Protein AF-0000000070242959 (afdb_homodimer)

Structure (mmCIF, N/CA/C/O backbone):
data_AF-0000000070242959-model_v1
#
loop_
_entity.id
_entity.type
_entity.pdbx_description
1 polymer 'FMN-binding domain protein'
#
loop_
_atom_site.group_PDB
_atom_site.id
_atom_site.type_symbol
_atom_site.label_atom_id
_atom_site.label_alt_id
_atom_site.label_comp_id
_atom_site.label_asym_id
_atom_site.label_entity_id
_atom_site.label_seq_id
_atom_site.pdbx_PDB_ins_code
_atom_site.Cartn_x
_atom_site.Cartn_y
_atom_site.Cartn_z
_atom_site.occupancy
_atom_site.B_iso_or_equiv
_atom_site.auth_seq_id
_atom_site.auth_comp_id
_atom_site.auth_asym_id
_atom_site.auth_atom_id
_atom_site.pdbx_PDB_model_num
ATOM 1 N N . MET A 1 1 ? 20.828 6.914 2.766 1 89.25 1 MET A N 1
ATOM 2 C CA . MET A 1 1 ? 19.938 6.047 2.004 1 89.25 1 MET A CA 1
ATOM 3 C C . MET A 1 1 ? 20.734 5.117 1.089 1 89.25 1 MET A C 1
ATOM 5 O O . MET A 1 1 ? 21.562 5.574 0.304 1 89.25 1 MET A O 1
ATOM 9 N N . ASP A 1 2 ? 20.625 3.871 1.254 1 96.19 2 ASP A N 1
ATOM 10 C CA . ASP A 1 2 ? 21.266 2.848 0.426 1 96.19 2 ASP A CA 1
ATOM 11 C C . ASP A 1 2 ? 20.297 2.314 -0.626 1 96.19 2 ASP A C 1
ATOM 13 O O . ASP A 1 2 ? 19.344 1.598 -0.298 1 96.19 2 ASP A O 1
ATOM 17 N N . VAL A 1 3 ? 20.547 2.699 -1.885 1 96.75 3 VAL A N 1
ATOM 18 C CA . VAL A 1 3 ? 19.734 2.195 -2.982 1 96.75 3 VAL A CA 1
ATOM 19 C C . VAL A 1 3 ? 20.203 0.793 -3.373 1 96.75 3 VAL A C 1
ATOM 21 O O . VAL A 1 3 ? 21.25 0.63 -3.988 1 96.75 3 VAL A O 1
ATOM 24 N N . VAL A 1 4 ? 19.438 -0.189 -3.119 1 96.5 4 VAL A N 1
ATOM 25 C CA . VAL A 1 4 ? 19.781 -1.591 -3.344 1 96.5 4 VAL A CA 1
ATOM 26 C C . VAL A 1 4 ? 19.625 -1.927 -4.828 1 96.5 4 VAL A C 1
ATOM 28 O O . VAL A 1 4 ? 20.438 -2.678 -5.379 1 96.5 4 VAL A O 1
ATOM 31 N N . GLU A 1 5 ? 18.625 -1.435 -5.355 1 96.69 5 GLU A N 1
ATOM 32 C CA . GLU A 1 5 ? 18.328 -1.653 -6.77 1 96.69 5 GLU A CA 1
ATOM 33 C C . GLU A 1 5 ? 17.406 -0.571 -7.316 1 96.69 5 GLU A C 1
ATOM 35 O O . GLU A 1 5 ? 16.547 -0.059 -6.594 1 96.69 5 GLU A O 1
ATOM 40 N N . ASN A 1 6 ? 17.609 -0.175 -8.492 1 98.06 6 ASN A N 1
ATOM 41 C CA . ASN A 1 6 ? 16.688 0.679 -9.242 1 98.06 6 ASN A CA 1
ATOM 42 C C . ASN A 1 6 ? 16.578 0.242 -10.703 1 98.06 6 ASN A C 1
ATOM 44 O O . ASN A 1 6 ? 17.5 0.466 -11.492 1 98.06 6 ASN A O 1
ATOM 48 N N . THR A 1 7 ? 15.469 -0.353 -11.07 1 98.44 7 THR A N 1
ATOM 49 C CA . THR A 1 7 ? 15.289 -0.779 -12.453 1 98.44 7 THR A CA 1
ATOM 50 C C . THR A 1 7 ? 14.25 0.098 -13.156 1 98.44 7 THR A C 1
ATOM 52 O O . THR A 1 7 ? 13.766 -0.252 -14.227 1 98.44 7 THR A O 1
ATOM 55 N N . LEU A 1 8 ? 13.984 1.232 -12.43 1 97.88 8 LEU A N 1
ATOM 56 C CA . LEU A 1 8 ? 13.062 2.18 -13.055 1 97.88 8 LEU A CA 1
ATOM 57 C C . LEU A 1 8 ? 13.75 2.936 -14.188 1 97.88 8 LEU A C 1
ATOM 59 O O . LEU A 1 8 ? 14.977 3.105 -14.172 1 97.88 8 LEU A O 1
ATOM 63 N N . GLY A 1 9 ? 13.062 3.326 -15.234 1 95.75 9 GLY A N 1
ATOM 64 C CA . GLY A 1 9 ? 13.594 4.191 -16.281 1 95.75 9 GLY A CA 1
ATOM 65 C C . GLY A 1 9 ? 13.727 5.637 -15.844 1 95.75 9 GLY A C 1
ATOM 66 O O . GLY A 1 9 ? 14.008 6.516 -16.656 1 95.75 9 GLY A O 1
ATOM 67 N N . ALA A 1 10 ? 13.5 5.961 -14.555 1 96.12 10 ALA A N 1
ATOM 68 C CA . ALA A 1 10 ? 13.57 7.301 -13.977 1 96.12 10 ALA A CA 1
ATOM 69 C C . ALA A 1 10 ? 14.289 7.273 -12.625 1 96.12 10 ALA A C 1
ATOM 71 O O . ALA A 1 10 ? 14.555 6.199 -12.086 1 96.12 10 ALA A O 1
ATOM 72 N N . SER A 1 11 ? 14.68 8.414 -12.18 1 97.62 11 SER A N 1
ATOM 73 C CA . SER A 1 11 ? 15.242 8.477 -10.836 1 97.62 11 SER A CA 1
ATOM 74 C C . SER A 1 11 ? 14.195 8.141 -9.773 1 97.62 11 SER A C 1
ATOM 76 O O . SER A 1 11 ? 13 8.336 -10 1 97.62 11 SER A O 1
ATOM 78 N N . ILE A 1 12 ? 14.648 7.652 -8.664 1 98.25 12 ILE A N 1
ATOM 79 C CA . ILE A 1 12 ? 13.781 7.352 -7.535 1 98.25 12 ILE A CA 1
ATOM 80 C C . ILE A 1 12 ? 13.117 8.633 -7.039 1 98.25 12 ILE A C 1
ATOM 82 O O . ILE A 1 12 ? 11.93 8.641 -6.715 1 98.25 12 ILE A O 1
ATOM 86 N N . ASP A 1 13 ? 13.844 9.734 -7.047 1 97.88 13 ASP A N 1
ATOM 87 C CA . ASP A 1 13 ? 13.305 11.031 -6.645 1 97.88 13 ASP A CA 1
ATOM 88 C C . ASP A 1 13 ? 12.125 11.438 -7.535 1 97.88 13 ASP A C 1
ATOM 90 O O . ASP A 1 13 ? 11.094 11.883 -7.039 1 97.88 13 ASP A O 1
ATOM 94 N N . ALA A 1 14 ? 12.328 11.266 -8.836 1 98 14 ALA A N 1
ATOM 95 C CA . ALA A 1 14 ? 11.273 11.625 -9.773 1 98 14 ALA A CA 1
ATOM 96 C C . ALA A 1 14 ? 10.023 10.781 -9.539 1 98 14 ALA A C 1
ATOM 98 O O . ALA A 1 14 ? 8.898 11.297 -9.617 1 98 14 ALA A O 1
ATOM 99 N N . PHE A 1 15 ? 10.195 9.531 -9.312 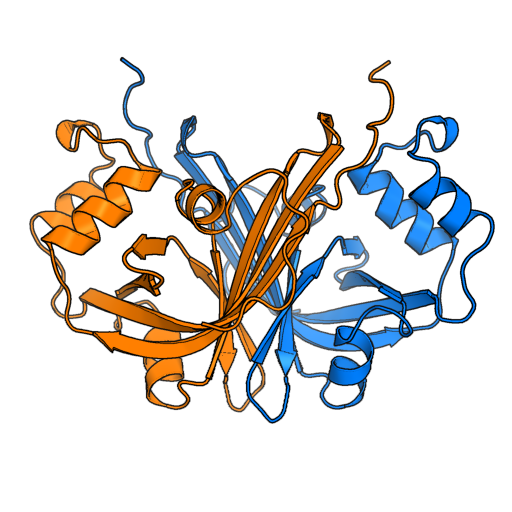1 98.62 15 PHE A N 1
ATOM 100 C CA . PHE A 1 15 ? 9.07 8.633 -9.055 1 98.62 15 PHE A CA 1
ATOM 101 C C . PHE A 1 15 ? 8.344 9.031 -7.773 1 98.62 15 PHE A C 1
ATOM 103 O O . PHE A 1 15 ? 7.125 9.203 -7.777 1 98.62 15 PHE A O 1
ATOM 110 N N . LEU A 1 16 ? 9.094 9.273 -6.664 1 98.62 16 LEU A N 1
ATOM 111 C CA . LEU A 1 16 ? 8.508 9.5 -5.348 1 98.62 16 LEU A CA 1
ATOM 112 C C . LEU A 1 16 ? 7.93 10.914 -5.254 1 98.62 16 LEU A C 1
ATOM 114 O O . LEU A 1 16 ? 7.168 11.219 -4.332 1 98.62 16 LEU A O 1
ATOM 118 N N . SER A 1 17 ? 8.234 11.711 -6.215 1 97.62 17 SER A N 1
ATOM 119 C CA . SER A 1 17 ? 7.711 13.078 -6.219 1 97.62 17 SER A CA 1
ATOM 120 C C . SER A 1 17 ? 6.328 13.141 -6.859 1 97.62 17 SER A C 1
ATOM 122 O O . SER A 1 17 ? 5.676 14.188 -6.844 1 97.62 17 SER A O 1
ATOM 124 N N . ARG A 1 18 ? 5.852 12.055 -7.445 1 97 18 ARG A N 1
ATOM 125 C CA . ARG A 1 18 ? 4.512 11.984 -8.008 1 97 18 ARG A CA 1
ATOM 126 C C . ARG A 1 18 ? 3.463 11.82 -6.914 1 97 18 ARG A C 1
ATOM 128 O O . ARG A 1 18 ? 3.762 11.305 -5.836 1 97 18 ARG A O 1
ATOM 135 N N . PRO A 1 19 ? 2.215 12.25 -7.199 1 96.5 19 PRO A N 1
ATOM 136 C CA . PRO A 1 19 ? 1.163 12.172 -6.184 1 96.5 19 PRO A CA 1
ATOM 137 C C . PRO A 1 19 ? 0.541 10.781 -6.086 1 96.5 19 PRO A C 1
ATOM 139 O O . PRO A 1 19 ? -0.659 10.617 -6.324 1 96.5 19 PRO A O 1
ATOM 142 N N . LEU A 1 20 ? 1.319 9.836 -5.75 1 97.75 20 LEU A N 1
ATOM 143 C CA . LEU A 1 20 ? 0.899 8.453 -5.531 1 97.75 20 LEU A CA 1
ATOM 144 C C . LEU A 1 20 ? 0.647 8.188 -4.051 1 97.75 20 LEU A C 1
ATOM 146 O O . LEU A 1 20 ? 1.129 8.93 -3.191 1 97.75 20 LEU A O 1
ATOM 150 N N . PHE A 1 21 ? -0.147 7.207 -3.746 1 98.38 21 PHE A N 1
ATOM 151 C CA . PHE A 1 21 ? -0.413 6.828 -2.365 1 98.38 21 PHE A CA 1
ATOM 152 C C . PHE A 1 21 ? 0.75 6.027 -1.788 1 98.38 21 PHE A C 1
ATOM 154 O O . PHE A 1 21 ? 1.342 5.195 -2.48 1 98.38 21 PHE A O 1
ATOM 161 N N . GLY A 1 22 ? 1.052 6.266 -0.586 1 98.81 22 GLY A N 1
ATOM 162 C CA . GLY A 1 22 ? 1.972 5.418 0.16 1 98.81 22 GLY A CA 1
ATOM 163 C C . GLY A 1 22 ? 1.268 4.434 1.071 1 98.81 22 GLY A C 1
ATOM 164 O O . GLY A 1 22 ? 0.142 4.676 1.511 1 98.81 22 GLY A O 1
ATOM 165 N N . HIS A 1 23 ? 1.91 3.375 1.372 1 98.94 23 HIS A N 1
ATOM 166 C CA . HIS A 1 23 ? 1.476 2.377 2.342 1 98.94 23 HIS A CA 1
ATOM 167 C C . HIS A 1 23 ? 2.535 2.154 3.416 1 98.94 23 HIS A C 1
ATOM 169 O O . HIS A 1 23 ? 3.592 1.581 3.143 1 98.94 23 HIS A O 1
ATOM 175 N N . LEU A 1 24 ? 2.219 2.609 4.629 1 99 24 LEU A N 1
ATOM 176 C CA . LEU A 1 24 ? 3.166 2.609 5.738 1 99 24 LEU A CA 1
ATOM 177 C C . LEU A 1 24 ? 2.961 1.389 6.629 1 99 24 LEU A C 1
ATOM 179 O O . LEU A 1 24 ? 1.89 1.215 7.215 1 99 24 LEU A O 1
ATOM 183 N N . ALA A 1 25 ? 3.93 0.567 6.676 1 98.94 25 ALA A N 1
ATOM 184 C CA . ALA A 1 25 ? 3.93 -0.571 7.59 1 98.94 25 ALA A CA 1
ATOM 185 C C . ALA A 1 25 ? 4.656 -0.232 8.891 1 98.94 25 ALA A C 1
ATOM 187 O O . ALA A 1 25 ? 5.789 0.254 8.867 1 98.94 25 ALA A O 1
ATOM 188 N N . THR A 1 26 ? 4.012 -0.49 9.992 1 98.94 26 THR A N 1
ATOM 189 C CA . THR A 1 26 ? 4.566 -0.216 11.312 1 98.94 26 THR A CA 1
ATOM 190 C C . THR A 1 26 ? 4.398 -1.421 12.234 1 98.94 26 THR A C 1
ATOM 192 O O . THR A 1 26 ? 3.654 -2.352 11.914 1 98.94 26 THR A O 1
ATOM 195 N N . HIS A 1 27 ? 5.129 -1.32 13.281 1 98.12 27 HIS A N 1
ATOM 196 C CA . HIS A 1 27 ? 5.121 -2.414 14.242 1 98.12 27 HIS A CA 1
ATOM 197 C C . HIS A 1 27 ? 3.992 -2.246 15.258 1 98.12 27 HIS A C 1
ATOM 199 O O . HIS A 1 27 ? 3.703 -1.128 15.695 1 98.12 27 HIS A O 1
ATOM 205 N N . HIS A 1 28 ? 3.385 -3.25 15.602 1 97.5 28 HIS A N 1
ATOM 206 C CA . HIS A 1 28 ? 2.494 -3.412 16.734 1 97.5 28 HIS A CA 1
ATOM 207 C C . HIS A 1 28 ? 2.711 -4.758 17.422 1 97.5 28 HIS A C 1
ATOM 209 O O . HIS A 1 28 ? 3.029 -5.75 16.766 1 97.5 28 HIS A O 1
ATOM 215 N N . PRO A 1 29 ? 2.533 -4.805 18.719 1 95.56 29 PRO A N 1
ATOM 216 C CA . PRO A 1 29 ? 2.756 -6.066 19.438 1 95.56 29 PRO A CA 1
ATOM 217 C C . PRO A 1 29 ? 1.903 -7.211 18.891 1 95.56 29 PRO A C 1
ATOM 219 O O . PRO A 1 29 ? 2.33 -8.367 18.906 1 95.56 29 PRO A O 1
ATOM 222 N N . ASP A 1 30 ? 0.746 -6.926 18.469 1 95.38 30 ASP A N 1
ATOM 223 C CA . ASP A 1 30 ? -0.158 -7.961 17.984 1 95.38 30 ASP A CA 1
ATOM 224 C C . ASP A 1 30 ? 0.094 -8.258 16.5 1 95.38 30 ASP A C 1
ATOM 226 O O . ASP A 1 30 ? -0.669 -8.984 15.867 1 95.38 30 ASP A O 1
ATOM 230 N N . GLY A 1 31 ? 1.141 -7.66 15.906 1 96.81 31 GLY A N 1
ATOM 231 C CA . GLY A 1 31 ? 1.486 -7.859 14.508 1 96.81 31 GLY A CA 1
ATOM 232 C C . GLY A 1 31 ? 1.617 -6.559 13.734 1 96.81 31 GLY A C 1
ATOM 233 O O . GLY A 1 31 ? 1.184 -5.504 14.211 1 96.81 31 GLY A O 1
ATOM 234 N N . PRO A 1 32 ? 2.18 -6.652 12.516 1 98.31 32 PRO A N 1
ATOM 235 C CA . PRO A 1 32 ? 2.363 -5.426 11.734 1 98.31 32 PRO A CA 1
ATOM 236 C C . PRO A 1 32 ? 1.039 -4.758 11.367 1 98.31 32 PRO A C 1
ATOM 238 O O . PRO A 1 32 ? 0.015 -5.434 11.242 1 98.31 32 PRO A O 1
ATOM 241 N N . ARG A 1 33 ? 1.086 -3.477 11.281 1 98.81 33 ARG A N 1
ATOM 242 C CA . ARG A 1 33 ? -0.036 -2.672 10.805 1 98.81 33 ARG A CA 1
ATOM 243 C C . ARG A 1 33 ? 0.299 -1.993 9.484 1 98.81 33 ARG A C 1
ATOM 245 O O . ARG A 1 33 ? 1.466 -1.717 9.203 1 98.81 33 ARG A O 1
ATOM 252 N N . GLU A 1 34 ? -0.66 -1.839 8.719 1 98.88 34 GLU A N 1
ATOM 253 C CA . GLU A 1 34 ? -0.565 -1.145 7.441 1 98.88 34 GLU A CA 1
ATOM 254 C C . GLU A 1 34 ? -1.478 0.079 7.406 1 98.88 34 GLU A C 1
ATOM 256 O O . GLU A 1 34 ? -2.629 0.013 7.844 1 98.88 34 GLU A O 1
ATOM 261 N N . SER A 1 35 ? -1.003 1.229 7.012 1 98.81 35 SER A N 1
ATOM 262 C CA . SER A 1 35 ? -1.757 2.473 6.895 1 98.81 35 SER A CA 1
ATOM 263 C C . SER A 1 35 ? -1.562 3.111 5.523 1 98.81 35 SER A C 1
ATOM 265 O O . SER A 1 35 ? -0.438 3.451 5.145 1 98.81 35 SER A O 1
ATOM 267 N N . PRO A 1 36 ? -2.641 3.254 4.734 1 98.75 36 PRO A N 1
ATOM 268 C CA . PRO A 1 36 ? -2.514 4.066 3.523 1 98.75 36 PRO A CA 1
ATOM 269 C C . PRO A 1 36 ? -2.34 5.555 3.824 1 98.75 36 PRO A C 1
ATOM 271 O O . PRO A 1 36 ? -3.061 6.105 4.66 1 98.75 36 PRO A O 1
ATOM 274 N N . VAL A 1 37 ? -1.385 6.246 3.107 1 98.81 37 VAL A N 1
ATOM 275 C CA . VAL A 1 37 ? -1.036 7.598 3.523 1 98.81 37 VAL A CA 1
ATOM 276 C C . VAL A 1 37 ? -0.711 8.453 2.297 1 98.81 37 VAL A C 1
ATOM 278 O O . VAL A 1 37 ? -0.177 7.945 1.308 1 98.81 37 VAL A O 1
ATOM 281 N N . TRP A 1 38 ? -1.012 9.766 2.393 1 98.69 38 TRP A N 1
ATOM 282 C CA . TRP A 1 38 ? -0.359 10.75 1.539 1 98.69 38 TRP A CA 1
ATOM 283 C C . TRP A 1 38 ? 1.007 11.133 2.098 1 98.69 38 TRP A C 1
ATOM 285 O O . TRP A 1 38 ? 1.201 11.164 3.314 1 98.69 38 TRP A O 1
ATOM 295 N N . TYR A 1 39 ? 1.957 11.352 1.228 1 98.88 39 TYR A N 1
ATOM 296 C CA . TYR A 1 39 ? 3.307 11.688 1.668 1 98.88 39 TYR A CA 1
ATOM 297 C C . TYR A 1 39 ? 3.922 12.75 0.768 1 98.88 39 TYR A C 1
ATOM 299 O O . TYR A 1 39 ? 3.484 12.938 -0.37 1 98.88 39 TYR A O 1
ATOM 307 N N . LEU A 1 40 ? 4.859 13.469 1.288 1 98.81 40 LEU A N 1
ATOM 308 C CA . LEU A 1 40 ? 5.734 14.391 0.579 1 98.81 40 LEU A CA 1
ATOM 309 C C . LEU A 1 40 ? 7.168 13.867 0.549 1 98.81 40 LEU A C 1
ATOM 311 O O . LEU A 1 40 ? 7.688 13.414 1.57 1 98.81 40 LEU A O 1
ATOM 315 N N . TRP A 1 41 ? 7.734 13.805 -0.596 1 98.69 41 TRP A N 1
ATOM 316 C CA . TRP A 1 41 ? 9.141 13.445 -0.741 1 98.69 41 TRP A CA 1
ATOM 317 C C . TRP A 1 41 ? 10 14.695 -0.916 1 98.69 41 TRP A C 1
ATOM 319 O O . TRP A 1 41 ? 9.867 15.414 -1.907 1 98.69 41 TRP A O 1
ATOM 329 N N . GLU A 1 42 ? 10.789 14.938 0.095 1 97.38 42 GLU A N 1
ATOM 330 C CA . GLU A 1 42 ? 11.695 16.078 0.085 1 97.38 42 GLU A CA 1
ATOM 331 C C . GLU A 1 42 ? 13.008 15.75 0.786 1 97.38 42 GLU A C 1
ATOM 333 O O . GLU A 1 42 ? 13.008 15.109 1.836 1 97.38 42 GLU A O 1
ATOM 338 N N . ASP A 1 43 ? 14.156 16.172 0.183 1 95.06 43 ASP A N 1
ATOM 339 C CA . ASP A 1 43 ? 15.484 15.992 0.777 1 95.06 43 ASP A CA 1
ATOM 340 C C . ASP A 1 43 ? 15.734 14.539 1.147 1 95.06 43 ASP A C 1
ATOM 342 O O . ASP A 1 43 ? 16.141 14.234 2.271 1 95.06 43 ASP A O 1
ATOM 346 N N . ASP A 1 44 ? 15.352 13.648 0.345 1 96.81 44 ASP A N 1
ATOM 347 C CA . ASP A 1 44 ? 15.594 12.211 0.465 1 96.81 44 ASP A CA 1
ATOM 348 C C . ASP A 1 44 ? 14.859 11.633 1.675 1 96.81 44 ASP A C 1
ATOM 350 O O . ASP A 1 44 ? 15.383 10.742 2.354 1 96.81 44 ASP A O 1
ATOM 354 N N . THR A 1 45 ? 13.734 12.266 1.917 1 98.38 45 THR A N 1
ATOM 355 C CA . THR A 1 45 ? 12.945 11.867 3.078 1 98.38 45 THR A CA 1
ATOM 356 C C . THR A 1 45 ? 11.453 11.906 2.758 1 98.38 45 THR A C 1
ATOM 358 O O . THR A 1 45 ? 11 12.789 2.023 1 98.38 45 THR A O 1
ATOM 361 N N . ALA A 1 46 ? 10.734 10.945 3.314 1 98.88 46 ALA A N 1
ATOM 362 C CA . ALA A 1 46 ? 9.281 10.977 3.18 1 98.88 46 ALA A CA 1
ATOM 363 C C . ALA A 1 46 ? 8.625 11.602 4.41 1 98.88 46 ALA A C 1
ATOM 365 O O . ALA A 1 46 ? 8.992 11.281 5.543 1 98.88 46 ALA A O 1
ATOM 366 N N . TRP A 1 47 ? 7.691 12.477 4.176 1 98.94 47 TRP A N 1
ATOM 367 C CA . TRP A 1 47 ? 6.898 13.117 5.219 1 98.94 47 TRP A CA 1
ATOM 368 C C . TRP A 1 47 ? 5.426 12.75 5.09 1 98.94 47 TRP A C 1
ATOM 370 O O . TRP A 1 47 ? 4.82 12.945 4.035 1 98.94 47 TRP A O 1
ATOM 380 N N . VAL A 1 48 ? 4.875 12.219 6.148 1 98.88 48 VAL A N 1
ATOM 381 C CA . VAL A 1 48 ? 3.492 11.758 6.156 1 98.88 48 VAL A CA 1
ATOM 382 C C . VAL A 1 48 ? 2.652 12.656 7.059 1 98.88 48 VAL A C 1
ATOM 384 O O . VAL A 1 48 ? 3.061 12.984 8.172 1 98.88 48 VAL A O 1
ATOM 387 N N . LEU A 1 49 ? 1.546 13.062 6.535 1 97.75 49 LEU A N 1
ATOM 388 C CA . LEU A 1 49 ? 0.615 13.836 7.352 1 97.75 49 LEU A CA 1
ATOM 389 C C . LEU A 1 49 ? -0.086 12.938 8.367 1 97.75 49 LEU A C 1
ATOM 391 O O . LEU A 1 49 ? -0.52 11.836 8.039 1 97.75 49 LEU A O 1
ATOM 395 N N . GLY A 1 50 ? -0.17 13.43 9.656 1 97.44 50 GLY A N 1
ATOM 396 C CA . GLY A 1 50 ? -0.824 12.648 10.703 1 97.44 50 GLY A CA 1
ATOM 397 C C . GLY A 1 50 ? -1.543 13.516 11.719 1 97.44 50 GLY A C 1
ATOM 398 O O . GLY A 1 50 ? -1.348 14.727 11.766 1 97.44 50 GLY A O 1
ATOM 399 N N . ASP A 1 51 ? -2.412 12.945 12.406 1 97.56 51 ASP A N 1
ATOM 400 C CA . ASP A 1 51 ? -3.133 13.477 13.555 1 97.56 51 ASP A CA 1
ATOM 401 C C . ASP A 1 51 ? -3.219 12.445 14.68 1 97.56 51 ASP A C 1
ATOM 403 O O . ASP A 1 51 ? -3.865 11.406 14.523 1 97.56 51 ASP A O 1
ATOM 407 N N . SER A 1 52 ? -2.631 12.734 15.844 1 97.88 52 SER A N 1
ATOM 408 C CA . SER A 1 52 ? -2.492 11.727 16.891 1 97.88 52 SER A CA 1
ATOM 409 C C . SER A 1 52 ? -3.842 11.398 17.516 1 97.88 52 SER A C 1
ATOM 411 O O . SER A 1 52 ? -3.973 10.398 18.234 1 97.88 52 SER A O 1
ATOM 413 N N . ALA A 1 53 ? -4.848 12.234 17.359 1 97.31 53 ALA A N 1
ATOM 414 C CA . ALA A 1 53 ? -6.18 11.953 17.891 1 97.31 53 ALA A CA 1
ATOM 415 C C . ALA A 1 53 ? -6.914 10.938 17.031 1 97.31 53 ALA A C 1
ATOM 417 O O . ALA A 1 53 ? -7.789 10.219 17.516 1 97.31 53 ALA A O 1
ATOM 418 N N . THR A 1 54 ? -6.613 10.852 15.75 1 96.19 54 THR A N 1
ATOM 419 C CA . THR A 1 54 ? -7.406 10.023 14.844 1 96.19 54 THR A CA 1
ATOM 420 C C . THR A 1 54 ? -6.555 8.914 14.234 1 96.19 54 THR A C 1
ATOM 422 O O . THR A 1 54 ? -7.074 7.859 13.867 1 96.19 54 THR A O 1
ATOM 425 N N . ASP A 1 55 ? -5.262 9.156 14.125 1 97.69 55 ASP A N 1
ATOM 426 C CA . ASP A 1 55 ? -4.367 8.172 13.539 1 97.69 55 ASP A CA 1
ATOM 427 C C . ASP A 1 55 ? -3.65 7.363 14.617 1 97.69 55 ASP A C 1
ATOM 429 O O . ASP A 1 55 ? -3.264 7.91 15.656 1 97.69 55 ASP A O 1
ATOM 433 N N . THR A 1 56 ? -3.375 6.129 14.328 1 98.12 56 THR A N 1
ATOM 434 C CA . THR A 1 56 ? -2.707 5.281 15.312 1 98.12 56 THR A CA 1
ATOM 435 C C . THR A 1 56 ? -1.24 5.078 14.945 1 98.12 56 THR A C 1
ATOM 437 O O . THR A 1 56 ? -0.433 4.676 15.781 1 98.12 56 THR A O 1
ATOM 440 N N . PHE A 1 57 ? -0.849 5.406 13.703 1 98.69 57 PHE A N 1
ATOM 441 C CA . PHE A 1 57 ? 0.51 5.102 13.273 1 98.69 57 PHE A CA 1
ATOM 442 C C . PHE A 1 57 ? 1.516 6.016 13.961 1 98.69 57 PHE A C 1
ATOM 444 O O . PHE A 1 57 ? 2.66 5.621 14.195 1 98.69 57 PHE A O 1
ATOM 451 N N . PRO A 1 58 ? 1.164 7.289 14.367 1 98.75 58 PRO A N 1
ATOM 452 C CA . PRO A 1 58 ? 2.168 8.078 15.086 1 98.75 58 PRO A CA 1
ATOM 453 C C . PRO A 1 58 ? 2.598 7.434 16.406 1 98.75 58 PRO A C 1
ATOM 455 O O . PRO A 1 58 ? 3.795 7.367 16.703 1 98.75 58 PRO A O 1
ATOM 458 N N . ALA A 1 59 ? 1.685 6.941 17.156 1 98.69 59 ALA A N 1
ATOM 459 C CA . ALA A 1 59 ? 2.012 6.297 18.422 1 98.69 59 ALA A CA 1
ATOM 460 C C . ALA A 1 59 ? 2.863 5.051 18.203 1 98.69 59 ALA A C 1
ATOM 462 O O . ALA A 1 59 ? 3.797 4.785 18.953 1 98.69 59 ALA A O 1
ATOM 463 N N . ARG A 1 60 ? 2.576 4.273 17.188 1 98.75 60 ARG A N 1
ATOM 464 C CA . ARG A 1 60 ? 3.359 3.082 16.875 1 98.75 60 ARG A CA 1
ATOM 465 C C . ARG A 1 60 ? 4.793 3.447 16.516 1 98.75 60 ARG A C 1
ATOM 467 O O . ARG A 1 60 ? 5.738 2.785 16.938 1 98.75 60 ARG A O 1
ATOM 474 N N . ILE A 1 61 ? 4.922 4.477 15.734 1 98.75 61 ILE A N 1
ATOM 475 C CA . ILE A 1 61 ? 6.238 4.941 15.297 1 98.75 61 ILE A CA 1
ATOM 476 C C . ILE A 1 61 ? 7.043 5.402 16.516 1 98.75 61 ILE A C 1
ATOM 478 O O . ILE A 1 61 ? 8.242 5.137 16.609 1 98.75 61 ILE A O 1
ATOM 482 N N . GLU A 1 62 ? 6.414 6.102 17.406 1 98.38 62 GLU A N 1
ATOM 483 C CA . GLU A 1 62 ? 7.094 6.547 18.625 1 98.38 62 GLU A CA 1
ATOM 484 C C . GLU A 1 62 ? 7.578 5.359 19.453 1 98.38 62 GLU A C 1
ATOM 486 O O . GLU A 1 62 ? 8.664 5.402 20.031 1 98.38 62 GLU A O 1
ATOM 491 N N . GLN A 1 63 ? 6.793 4.367 19.484 1 98.12 63 GLN A N 1
ATOM 492 C CA . GLN A 1 63 ? 7.125 3.186 20.281 1 98.12 63 GLN A CA 1
ATOM 493 C C . GLN A 1 63 ? 8.211 2.359 19.594 1 98.12 63 GLN A C 1
ATOM 495 O O . GLN A 1 63 ? 9.141 1.887 20.25 1 98.12 63 GLN A O 1
ATOM 500 N N . GLU A 1 64 ? 8.07 2.133 18.359 1 98.38 64 GLU A N 1
ATOM 501 C CA . GLU A 1 64 ? 9.031 1.403 17.531 1 98.38 64 GLU A CA 1
ATOM 502 C C . GLU A 1 64 ? 9.25 2.102 16.188 1 98.38 64 GLU A C 1
ATOM 504 O O . GLU A 1 64 ? 8.398 2.035 15.297 1 98.38 64 GLU A O 1
ATOM 509 N N . PRO A 1 65 ? 10.375 2.711 16.016 1 98.75 65 PRO A N 1
ATOM 510 C CA . PRO A 1 65 ? 10.578 3.598 14.859 1 98.75 65 PRO A CA 1
ATOM 511 C C . PRO A 1 65 ? 10.766 2.832 13.555 1 98.75 65 PRO A C 1
ATOM 513 O O . PRO A 1 65 ? 10.602 3.404 12.477 1 98.75 65 PRO A O 1
ATOM 516 N N . ALA A 1 66 ? 11.281 1.57 13.641 1 98.81 66 ALA A N 1
ATOM 517 C CA . ALA A 1 66 ? 11.469 0.809 12.406 1 98.81 66 ALA A CA 1
ATOM 518 C C . ALA A 1 66 ? 10.172 0.696 11.625 1 98.81 66 ALA A C 1
ATOM 520 O O . ALA A 1 66 ? 9.125 0.354 12.188 1 98.81 66 ALA A O 1
ATOM 521 N N . CYS A 1 67 ? 10.188 1.015 10.336 1 98.94 67 CYS A N 1
ATOM 522 C CA . CYS A 1 67 ? 8.992 1.009 9.5 1 98.94 67 CYS A CA 1
ATOM 523 C C . CYS A 1 67 ? 9.352 0.813 8.031 1 98.94 67 CYS A C 1
ATOM 525 O O . CYS A 1 67 ? 10.531 0.741 7.684 1 98.94 67 CYS A O 1
ATOM 527 N N . ALA A 1 68 ? 8.398 0.598 7.215 1 98.94 68 ALA A N 1
ATOM 528 C CA . ALA A 1 68 ? 8.562 0.463 5.77 1 98.94 68 ALA A CA 1
ATOM 529 C C . ALA A 1 68 ? 7.461 1.215 5.023 1 98.94 68 ALA A C 1
ATOM 531 O O . ALA A 1 68 ? 6.332 1.312 5.504 1 98.94 68 ALA A O 1
ATOM 532 N N . LEU A 1 69 ? 7.793 1.784 3.918 1 98.94 69 LEU A N 1
ATOM 533 C CA . LEU A 1 69 ? 6.867 2.516 3.055 1 98.94 69 LEU A CA 1
ATOM 534 C C . LEU A 1 69 ? 6.906 1.967 1.633 1 98.94 69 LEU A C 1
ATOM 536 O O . LEU A 1 69 ? 7.977 1.84 1.038 1 98.94 69 LEU A O 1
ATOM 540 N N . GLY A 1 70 ? 5.781 1.562 1.112 1 98.94 70 GLY A N 1
ATOM 541 C CA . GLY A 1 70 ? 5.66 1.12 -0.268 1 98.94 70 GLY A CA 1
ATOM 542 C C . GLY A 1 70 ? 4.82 2.053 -1.12 1 98.94 70 GLY A C 1
ATOM 543 O O . GLY A 1 70 ? 3.805 2.578 -0.659 1 98.94 70 GLY A O 1
ATOM 544 N N . VAL A 1 71 ? 5.238 2.312 -2.32 1 98.94 71 VAL A N 1
ATOM 545 C CA . VAL A 1 71 ? 4.527 3.133 -3.295 1 98.94 71 VAL A CA 1
ATOM 546 C C . VAL A 1 71 ? 4.484 2.418 -4.641 1 98.94 71 VAL A C 1
ATOM 548 O O . VAL A 1 71 ? 5.508 1.92 -5.121 1 98.94 71 VAL A O 1
ATOM 551 N N . VAL A 1 72 ? 3.291 2.357 -5.262 1 98.88 72 VAL A N 1
ATOM 552 C CA . VAL A 1 72 ? 3.127 1.66 -6.531 1 98.88 72 VAL A CA 1
ATOM 553 C C . VAL A 1 72 ? 2.434 2.578 -7.539 1 98.88 72 VAL A C 1
ATOM 555 O O . VAL A 1 72 ? 1.521 3.324 -7.18 1 98.88 72 VAL A O 1
ATOM 558 N N . ASP A 1 73 ? 2.889 2.604 -8.719 1 98.38 73 ASP A N 1
ATOM 559 C CA . ASP A 1 73 ? 2.141 3.074 -9.875 1 98.38 73 ASP A CA 1
ATOM 560 C C . ASP A 1 73 ? 1.67 1.903 -10.742 1 98.38 73 ASP A C 1
ATOM 562 O O . ASP A 1 73 ? 2.486 1.145 -11.266 1 98.38 73 ASP A O 1
ATOM 566 N N . PHE A 1 74 ? 0.404 1.746 -10.805 1 97.94 74 PHE A N 1
ATOM 567 C CA . PHE A 1 74 ? -0.161 0.58 -11.477 1 97.94 74 PHE A CA 1
ATOM 568 C C . PHE A 1 74 ? -1.314 0.983 -12.391 1 97.94 74 PHE A C 1
ATOM 570 O O . PHE A 1 74 ? -2.184 1.762 -11.992 1 97.94 74 PHE A O 1
ATOM 577 N N . ASP A 1 75 ? -1.342 0.517 -13.586 1 95.44 75 ASP A N 1
ATOM 578 C CA . ASP A 1 75 ? -2.414 0.624 -14.57 1 95.44 75 ASP A CA 1
ATOM 579 C C . ASP A 1 75 ? -2.531 -0.657 -15.398 1 95.44 75 ASP A C 1
ATOM 581 O O . ASP A 1 75 ? -1.711 -0.911 -16.281 1 95.44 75 ASP A O 1
ATOM 585 N N . ALA A 1 76 ? -3.484 -1.426 -15.141 1 93.12 76 ALA A N 1
ATOM 586 C CA . ALA A 1 76 ? -3.641 -2.734 -15.766 1 93.12 76 ALA A CA 1
ATOM 587 C C . ALA A 1 76 ? -3.818 -2.598 -17.281 1 93.12 76 ALA A C 1
ATOM 589 O O . ALA A 1 76 ? -3.305 -3.414 -18.047 1 93.12 76 ALA A O 1
ATOM 590 N N . GLU A 1 77 ? -4.555 -1.579 -17.719 1 91.56 77 GLU A N 1
ATOM 591 C CA . GLU A 1 77 ? -4.84 -1.4 -19.141 1 91.56 77 GLU A CA 1
ATOM 592 C C . GLU A 1 77 ? -3.564 -1.118 -19.922 1 91.56 77 GLU A C 1
ATOM 594 O O . GLU A 1 77 ? -3.455 -1.497 -21.094 1 91.56 77 GLU A O 1
ATOM 599 N N . ARG A 1 78 ? -2.607 -0.537 -19.297 1 95.25 78 ARG A N 1
ATOM 600 C CA . ARG A 1 78 ? -1.364 -0.168 -19.969 1 95.25 78 ARG A CA 1
ATOM 601 C C . ARG A 1 78 ? -0.263 -1.18 -19.672 1 95.25 78 ARG A C 1
ATOM 603 O O . ARG A 1 78 ? 0.82 -1.116 -20.25 1 95.25 78 ARG A O 1
ATOM 610 N N . GLY A 1 79 ? -0.533 -2.057 -18.719 1 96.44 79 GLY A N 1
ATOM 611 C CA . GLY A 1 79 ? 0.481 -2.998 -18.281 1 96.44 79 GLY A CA 1
ATOM 612 C C . GLY A 1 79 ? 1.562 -2.35 -17.438 1 96.44 79 GLY A C 1
ATOM 613 O O . GLY A 1 79 ? 2.707 -2.805 -17.422 1 96.44 79 GLY A O 1
ATOM 614 N N . LEU A 1 80 ? 1.257 -1.208 -16.875 1 97.56 80 LEU A N 1
ATOM 615 C CA . LEU A 1 80 ? 2.221 -0.466 -16.062 1 97.56 80 LEU A CA 1
ATOM 616 C C . LEU A 1 80 ? 2.258 -0.998 -14.641 1 97.56 80 LEU A C 1
ATOM 618 O O . LEU A 1 80 ? 1.216 -1.129 -13.992 1 97.56 80 LEU A O 1
ATOM 622 N N . VAL A 1 81 ? 3.396 -1.369 -14.156 1 98.44 81 VAL A N 1
ATOM 623 C CA . VAL A 1 81 ? 3.658 -1.736 -12.766 1 98.44 81 VAL A CA 1
ATOM 624 C C . VAL A 1 81 ? 5.043 -1.24 -12.352 1 98.44 81 VAL A C 1
ATOM 626 O O . VAL A 1 81 ? 6.055 -1.871 -12.672 1 98.44 81 VAL A O 1
ATOM 629 N N . GLN A 1 82 ? 5.066 -0.177 -11.648 1 98.81 82 GLN A N 1
ATOM 630 C CA . GLN A 1 82 ? 6.293 0.348 -11.055 1 98.81 82 GLN A CA 1
ATOM 631 C C . GLN A 1 82 ? 6.129 0.562 -9.555 1 98.81 82 GLN A C 1
ATOM 633 O O . GLN A 1 82 ? 5.066 0.993 -9.094 1 98.81 82 GLN A O 1
ATOM 638 N N . HIS A 1 83 ? 7.148 0.203 -8.797 1 98.81 83 HIS A N 1
ATOM 639 C CA . HIS A 1 83 ? 7 0.391 -7.359 1 98.81 83 HIS A CA 1
ATOM 640 C C . HIS A 1 83 ? 8.336 0.728 -6.707 1 98.81 83 HIS A C 1
ATOM 642 O O . HIS A 1 83 ? 9.391 0.354 -7.219 1 98.81 83 HIS A O 1
ATOM 648 N N . VAL A 1 84 ? 8.328 1.438 -5.672 1 98.88 84 VAL A N 1
ATOM 649 C CA . VAL A 1 84 ? 9.445 1.751 -4.789 1 98.88 84 VAL A CA 1
ATOM 650 C C . VAL A 1 84 ? 9.117 1.314 -3.361 1 98.88 84 VAL A C 1
ATOM 652 O O . VAL A 1 84 ? 8.031 1.604 -2.852 1 98.88 84 VAL A O 1
ATOM 655 N N . GLY A 1 85 ? 9.992 0.562 -2.775 1 98.88 85 GLY A N 1
ATOM 656 C CA . GLY A 1 85 ? 9.93 0.181 -1.373 1 98.88 85 GLY A CA 1
ATOM 657 C C . GLY A 1 85 ? 11.047 0.787 -0.541 1 98.88 85 GLY A C 1
ATOM 658 O O . GLY A 1 85 ? 12.211 0.752 -0.937 1 98.88 85 GLY A O 1
ATOM 659 N N . ILE A 1 86 ? 10.68 1.3 0.577 1 98.88 86 ILE A N 1
ATOM 660 C CA . ILE A 1 86 ? 11.617 1.917 1.508 1 98.88 86 ILE A CA 1
ATOM 661 C C . ILE A 1 86 ? 11.57 1.186 2.848 1 98.88 86 ILE A C 1
ATOM 663 O O . ILE A 1 86 ? 10.492 0.894 3.367 1 98.88 86 ILE A O 1
ATOM 667 N N . ARG A 1 87 ? 12.688 0.848 3.357 1 98.75 87 ARG A N 1
ATOM 668 C CA . ARG A 1 87 ? 12.859 0.513 4.77 1 98.75 87 ARG A CA 1
ATOM 669 C C . ARG A 1 87 ? 13.633 1.604 5.5 1 98.75 87 ARG A C 1
ATOM 671 O O . ARG A 1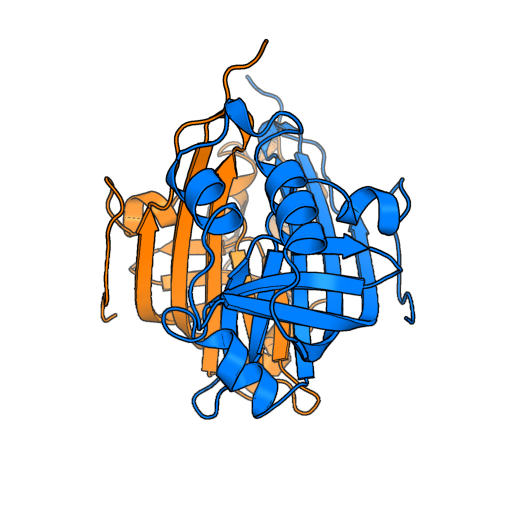 87 ? 14.609 2.139 4.969 1 98.75 87 ARG A O 1
ATOM 678 N N . GLY A 1 88 ? 13.117 1.893 6.652 1 98.75 88 GLY A N 1
ATOM 679 C CA . GLY A 1 88 ? 13.789 2.947 7.391 1 98.75 88 GLY A CA 1
ATOM 680 C C . GLY A 1 88 ? 13.25 3.131 8.797 1 98.75 88 GLY A C 1
ATOM 681 O O . GLY A 1 88 ? 12.805 2.168 9.43 1 98.75 88 GLY A O 1
ATOM 682 N N . ARG A 1 89 ? 13.461 4.383 9.297 1 98.75 89 ARG A N 1
ATOM 683 C CA . ARG A 1 89 ? 13.039 4.738 10.648 1 98.75 89 ARG A CA 1
ATOM 684 C C . ARG A 1 89 ? 12.125 5.961 10.633 1 98.75 89 ARG A C 1
ATOM 686 O O . ARG A 1 89 ? 12.43 6.957 9.969 1 98.75 89 ARG A O 1
ATOM 693 N N . GLY A 1 90 ? 11.047 5.82 11.383 1 98.88 90 GLY A N 1
ATOM 694 C CA . GLY A 1 90 ? 10.102 6.914 11.523 1 98.88 90 GLY A CA 1
ATOM 695 C C . GLY A 1 90 ? 10.32 7.738 12.773 1 98.88 90 GLY A C 1
ATOM 696 O O . GLY A 1 90 ? 10.867 7.234 13.766 1 98.88 90 GLY A O 1
ATOM 697 N N . SER A 1 91 ? 9.938 8.953 12.758 1 98.88 91 SER A N 1
ATOM 698 C CA . SER A 1 91 ? 9.852 9.82 13.922 1 98.88 91 SER A CA 1
ATOM 699 C C . SER A 1 91 ? 8.641 10.742 13.828 1 98.88 91 SER A C 1
ATOM 701 O O . SER A 1 91 ? 8.203 11.102 12.734 1 98.88 91 SER A O 1
ATOM 703 N N . VAL A 1 92 ? 8.102 11.023 14.961 1 98.88 92 VAL A N 1
ATOM 704 C CA . VAL A 1 92 ? 6.984 11.961 15.008 1 98.88 92 VAL A CA 1
ATOM 705 C C . VAL A 1 92 ? 7.512 13.383 15.219 1 98.88 92 VAL A C 1
ATOM 707 O O . VAL A 1 92 ? 8.273 13.633 16.156 1 98.88 92 VAL A O 1
ATOM 710 N N . GLU A 1 93 ? 7.113 14.273 14.273 1 98.56 93 GLU A N 1
ATOM 711 C CA . GLU A 1 93 ? 7.543 15.664 14.32 1 98.56 93 GLU A CA 1
ATOM 712 C C . GLU A 1 93 ? 6.355 16.609 14.5 1 98.56 93 GLU A C 1
ATOM 714 O O . GLU A 1 93 ? 5.219 16.25 14.188 1 98.56 93 GLU A O 1
ATOM 719 N N . ALA A 1 94 ? 6.672 17.781 15.094 1 98 94 ALA A N 1
ATOM 720 C CA . ALA A 1 94 ? 5.625 18.797 15.219 1 98 94 ALA A CA 1
ATOM 721 C C . ALA A 1 94 ? 5.055 19.156 13.852 1 98 94 ALA A C 1
ATOM 723 O O . ALA A 1 94 ? 5.766 19.125 12.844 1 98 94 ALA A O 1
ATOM 724 N N . PHE A 1 95 ? 3.852 19.547 13.922 1 98.25 95 PHE A N 1
ATOM 725 C CA . PHE A 1 95 ? 3.195 20.016 12.703 1 98.25 95 PHE A CA 1
ATOM 726 C C . PHE A 1 95 ? 3.93 21.219 12.117 1 98.25 95 PHE A C 1
ATOM 728 O O . PHE A 1 95 ? 4.355 22.109 12.852 1 98.25 95 PHE A O 1
ATOM 735 N N . ASN A 1 96 ? 4.238 21.203 10.883 1 98.12 96 ASN A N 1
ATOM 736 C CA . ASN A 1 96 ? 4.797 22.281 10.086 1 98.12 96 ASN A CA 1
ATOM 737 C C . ASN A 1 96 ? 3.859 22.688 8.953 1 98.12 96 ASN A C 1
ATOM 739 O O . ASN A 1 96 ? 3.703 21.953 7.98 1 98.12 96 ASN A O 1
ATOM 743 N N . ARG A 1 97 ? 3.246 23.844 9.109 1 97.5 97 ARG A N 1
ATOM 744 C CA . ARG A 1 97 ? 2.184 24.266 8.211 1 97.5 97 ARG A CA 1
ATOM 745 C C . ARG A 1 97 ? 2.684 24.344 6.77 1 97.5 97 ARG A C 1
ATOM 747 O O . ARG A 1 97 ? 2.002 23.906 5.844 1 97.5 97 ARG A O 1
ATOM 754 N N . ASP A 1 98 ? 3.865 24.938 6.582 1 97.81 98 ASP A N 1
ATOM 755 C CA . ASP A 1 98 ? 4.402 25.094 5.234 1 97.81 98 ASP A CA 1
ATOM 756 C C . ASP A 1 98 ? 4.621 23.734 4.566 1 97.81 98 ASP A C 1
ATOM 758 O O . ASP A 1 98 ? 4.254 23.547 3.406 1 97.81 98 ASP A O 1
ATOM 762 N N . ARG A 1 99 ? 5.191 22.797 5.234 1 98.31 99 ARG A N 1
ATOM 763 C CA . ARG A 1 99 ? 5.426 21.469 4.684 1 98.31 99 ARG A CA 1
ATOM 764 C C . ARG A 1 99 ? 4.113 20.734 4.438 1 98.31 99 ARG A C 1
ATOM 766 O O . ARG A 1 99 ? 3.949 20.062 3.416 1 98.31 99 ARG A O 1
ATOM 773 N N . ALA A 1 100 ? 3.199 20.859 5.383 1 98.38 100 ALA A N 1
ATOM 774 C CA . ALA A 1 100 ? 1.891 20.234 5.215 1 98.38 100 ALA A CA 1
ATOM 775 C C . ALA A 1 100 ? 1.178 20.781 3.979 1 98.38 100 ALA A C 1
ATOM 777 O O . ALA A 1 100 ? 0.538 20.016 3.242 1 98.38 100 ALA A O 1
ATOM 778 N N . GLU A 1 101 ? 1.268 22.094 3.814 1 98.06 101 GLU A N 1
ATOM 779 C CA . GLU A 1 101 ? 0.628 22.703 2.648 1 98.06 101 GLU A CA 1
ATOM 780 C C . GLU A 1 101 ? 1.254 22.188 1.353 1 98.06 101 GLU A C 1
ATOM 782 O O . GLU A 1 101 ? 0.545 21.906 0.383 1 98.06 101 GLU A O 1
ATOM 787 N N . ARG A 1 102 ? 2.621 22.062 1.278 1 98.12 102 ARG A N 1
ATOM 788 C CA . ARG A 1 102 ? 3.275 21.5 0.1 1 98.12 102 ARG A CA 1
ATOM 789 C C . ARG A 1 102 ? 2.848 20.062 -0.131 1 98.12 102 ARG A C 1
ATOM 791 O O . ARG A 1 102 ? 2.637 19.641 -1.272 1 98.12 102 ARG A O 1
ATOM 798 N N . LEU A 1 103 ? 2.676 19.344 0.957 1 98.31 103 LEU A N 1
ATOM 799 C CA . LEU A 1 103 ? 2.217 17.969 0.868 1 98.31 103 LEU A CA 1
ATOM 800 C C . LEU A 1 103 ? 0.824 17.891 0.252 1 98.31 103 LEU A C 1
ATOM 802 O O . LEU A 1 103 ? 0.607 17.156 -0.719 1 98.31 103 LEU A O 1
ATOM 806 N N . LEU A 1 104 ? -0.094 18.672 0.784 1 97.75 104 LEU A N 1
ATOM 807 C CA . LEU A 1 104 ? -1.466 18.625 0.29 1 97.75 104 LEU A CA 1
ATOM 808 C C . LEU A 1 104 ? -1.543 19.141 -1.144 1 97.75 104 LEU A C 1
ATOM 810 O O . LEU A 1 104 ? -2.311 18.625 -1.954 1 97.75 104 LEU A O 1
ATOM 814 N N . ALA A 1 105 ? -0.736 20.141 -1.497 1 96.81 105 ALA A N 1
ATOM 815 C CA . ALA A 1 105 ? -0.731 20.719 -2.844 1 96.81 105 ALA A CA 1
ATOM 816 C C . ALA A 1 105 ? -0.311 19.672 -3.875 1 96.81 105 ALA A C 1
ATOM 818 O O . ALA A 1 105 ? -0.754 19.719 -5.027 1 96.81 105 ALA A O 1
ATOM 819 N N . ARG A 1 106 ? 0.511 18.766 -3.463 1 96 106 ARG A N 1
ATOM 820 C CA . ARG A 1 106 ? 0.95 17.688 -4.355 1 96 106 ARG A CA 1
ATOM 821 C C . ARG A 1 106 ? -0.236 16.875 -4.852 1 96 106 ARG A C 1
ATOM 823 O O . ARG A 1 106 ? -0.243 16.422 -5.996 1 96 106 ARG A O 1
ATOM 830 N N . TYR A 1 107 ? -1.221 16.656 -4.012 1 96.75 107 TYR A N 1
ATOM 831 C CA . TYR A 1 107 ? -2.342 15.781 -4.328 1 96.75 107 TYR A CA 1
ATOM 832 C C . TYR A 1 107 ? -3.545 16.578 -4.812 1 96.75 107 TYR A C 1
ATOM 834 O O . TYR A 1 107 ? -4.344 16.094 -5.617 1 96.75 107 TYR A O 1
ATOM 842 N N . LEU A 1 108 ? -3.672 17.844 -4.344 1 96.44 108 LEU A N 1
ATOM 843 C CA . LEU A 1 108 ? -4.914 18.594 -4.543 1 96.44 108 LEU A CA 1
ATOM 844 C C . LEU A 1 108 ? -4.734 19.672 -5.594 1 96.44 108 LEU A C 1
ATOM 846 O O . LEU A 1 108 ? -5.715 20.281 -6.043 1 96.44 108 LEU A O 1
ATOM 850 N N . GLY A 1 109 ? -3.496 19.891 -5.969 1 94.31 109 GLY A N 1
ATOM 851 C CA . GLY A 1 109 ? -3.191 20.984 -6.875 1 94.31 109 GLY A CA 1
ATOM 852 C C . GLY A 1 109 ? -2.607 22.203 -6.168 1 94.31 109 GLY A C 1
ATOM 853 O O . GLY A 1 109 ? -2.795 22.375 -4.965 1 94.31 109 GLY A O 1
ATOM 854 N N . ALA A 1 110 ? -1.96 23.062 -6.898 1 92.69 110 ALA A N 1
ATOM 855 C CA . ALA A 1 110 ? -1.173 24.172 -6.352 1 92.69 110 ALA A CA 1
ATOM 856 C C . ALA A 1 110 ? -2.076 25.297 -5.855 1 92.69 110 ALA A C 1
ATOM 858 O O . ALA A 1 110 ? -1.692 26.062 -4.969 1 92.69 110 ALA A O 1
ATOM 859 N N . ASP A 1 111 ? -3.273 25.422 -6.406 1 93.81 111 ASP A N 1
ATOM 860 C CA . ASP A 1 111 ? -4.18 26.516 -6.043 1 93.81 111 ASP A CA 1
ATOM 861 C C . ASP A 1 111 ? -5.062 26.125 -4.859 1 93.81 111 ASP A C 1
ATOM 863 O O . ASP A 1 111 ? -6.086 25.453 -5.035 1 93.81 111 ASP A O 1
ATOM 867 N N . ARG A 1 112 ? -4.812 26.562 -3.711 1 93.5 112 ARG A N 1
ATOM 868 C CA . ARG A 1 112 ? -5.484 26.219 -2.463 1 93.5 112 ARG A CA 1
ATOM 869 C C . ARG A 1 112 ? -6.949 26.641 -2.496 1 93.5 112 ARG A C 1
ATOM 871 O O . ARG A 1 112 ? -7.793 26 -1.855 1 93.5 112 ARG A O 1
ATOM 878 N N . SER A 1 113 ? -7.254 27.672 -3.184 1 93 113 SER A N 1
ATOM 879 C CA . SER A 1 113 ? -8.617 28.203 -3.203 1 93 113 SER A CA 1
ATOM 880 C C . SER A 1 113 ? -9.594 27.172 -3.758 1 93 113 SER A C 1
ATOM 882 O O . SER A 1 113 ? -10.797 27.25 -3.506 1 93 113 SER A O 1
ATOM 884 N N . GLY A 1 114 ? -9.094 26.203 -4.535 1 94.12 114 GLY A N 1
ATOM 885 C CA . GLY A 1 114 ? -9.938 25.172 -5.113 1 94.12 114 GLY A CA 1
ATOM 886 C C . GLY A 1 114 ? -10 23.906 -4.277 1 94.12 114 GLY A C 1
ATOM 887 O O . GLY A 1 114 ? -10.695 22.953 -4.633 1 94.12 114 GLY A O 1
ATOM 888 N N . TRP A 1 115 ? -9.281 23.875 -3.174 1 96.56 115 TRP A N 1
ATOM 889 C CA . TRP A 1 115 ? -9.219 22.672 -2.361 1 96.56 115 TRP A CA 1
ATOM 890 C C . TRP A 1 115 ? -10.57 22.391 -1.696 1 96.56 115 TRP A C 1
ATOM 892 O O . TRP A 1 115 ? -11.297 23.328 -1.354 1 96.56 115 TRP A O 1
ATOM 902 N N . ASP A 1 116 ? -10.859 21.078 -1.562 1 96.75 116 ASP A N 1
ATOM 903 C CA . ASP A 1 116 ? -11.922 20.703 -0.636 1 96.75 116 ASP A CA 1
ATOM 904 C C . ASP A 1 116 ? -11.734 21.375 0.72 1 96.75 116 ASP A C 1
ATOM 906 O O . ASP A 1 116 ? -10.617 21.438 1.235 1 96.75 116 ASP A O 1
ATOM 910 N N . ARG A 1 117 ? -12.797 21.875 1.338 1 95.06 117 ARG A N 1
ATOM 911 C CA . ARG A 1 117 ? -12.75 22.656 2.568 1 95.06 117 ARG A CA 1
ATOM 912 C C . ARG A 1 117 ? -12.086 21.859 3.693 1 95.06 117 ARG A C 1
ATOM 914 O O . ARG A 1 117 ? -11.398 22.438 4.539 1 95.06 117 ARG A O 1
ATOM 921 N N . ARG A 1 118 ? -12.273 20.609 3.674 1 94.81 118 ARG A N 1
ATOM 922 C CA . ARG A 1 118 ? -11.68 19.781 4.723 1 94.81 118 ARG A CA 1
ATOM 923 C C . ARG A 1 118 ? -10.172 20.016 4.809 1 94.81 118 ARG A C 1
ATOM 925 O O . ARG A 1 118 ? -9.617 20.094 5.906 1 94.81 118 ARG A O 1
ATOM 932 N N . PHE A 1 119 ? -9.516 20.156 3.695 1 96.44 119 PHE A N 1
ATOM 933 C CA . PHE A 1 119 ? -8.07 20.328 3.668 1 96.44 119 PHE A CA 1
ATOM 934 C C . PHE A 1 119 ? -7.691 21.781 3.844 1 96.44 119 PHE A C 1
ATOM 936 O O . PHE A 1 119 ? -6.738 22.109 4.555 1 96.44 119 PHE A O 1
ATOM 943 N N . ALA A 1 120 ? -8.422 22.641 3.143 1 95.56 120 ALA A N 1
ATOM 944 C CA . ALA A 1 120 ? -8.156 24.078 3.273 1 95.56 120 ALA A CA 1
ATOM 945 C C . ALA A 1 120 ? -8.289 24.516 4.727 1 95.56 120 ALA A C 1
ATOM 947 O O . ALA A 1 120 ? -7.434 25.25 5.234 1 95.56 120 ALA A O 1
ATOM 948 N N . ASP A 1 121 ? -9.352 24.094 5.41 1 95.19 121 ASP A N 1
ATOM 949 C CA . ASP A 1 121 ? -9.586 24.453 6.805 1 95.19 121 ASP A CA 1
ATOM 950 C C . ASP A 1 121 ? -8.508 23.859 7.715 1 95.19 121 ASP A C 1
ATOM 952 O O . ASP A 1 121 ? -8.102 24.484 8.695 1 95.19 121 ASP A O 1
ATOM 956 N N . TYR A 1 122 ? -8.102 22.688 7.387 1 94.62 122 TYR A N 1
ATOM 957 C CA . TYR A 1 122 ? -7.055 22.016 8.156 1 94.62 122 TYR A CA 1
ATOM 958 C C . TYR A 1 122 ? -5.773 22.844 8.156 1 94.62 122 TYR A C 1
ATOM 960 O O . TYR A 1 122 ? -5.098 22.953 9.18 1 94.62 122 TYR A O 1
ATOM 968 N N . ILE A 1 123 ? -5.344 23.406 7.004 1 95.44 123 ILE A N 1
ATOM 969 C CA . ILE A 1 123 ? -4.137 24.219 6.902 1 95.44 123 ILE A CA 1
ATOM 970 C C . ILE A 1 123 ? -4.359 25.547 7.598 1 95.44 123 ILE A C 1
ATOM 972 O O . ILE A 1 123 ? -3.467 26.062 8.281 1 95.44 123 ILE A O 1
ATOM 976 N N . ALA A 1 124 ? -5.527 26.094 7.453 1 95.56 124 ALA A N 1
ATOM 977 C CA . ALA A 1 124 ? -5.844 27.406 8.031 1 95.56 124 ALA A CA 1
ATOM 978 C C . ALA A 1 124 ? -5.867 27.328 9.555 1 95.56 124 ALA A C 1
ATOM 980 O O . ALA A 1 124 ? -5.441 28.266 10.234 1 95.56 124 ALA A O 1
ATOM 981 N N . ASP A 1 125 ? -6.391 26.25 10.094 1 95.94 125 ASP A N 1
ATOM 982 C CA . ASP A 1 125 ? -6.543 26.062 11.531 1 95.94 125 ASP A CA 1
ATOM 983 C C . ASP A 1 125 ? -6.285 24.625 11.945 1 95.94 125 ASP A C 1
ATOM 985 O O . ASP A 1 125 ? -7.219 23.891 12.289 1 95.94 125 ASP A O 1
ATOM 989 N N . PRO A 1 126 ? -5.047 24.234 11.992 1 95.56 126 PRO A N 1
ATOM 990 C CA . PRO A 1 126 ? -4.73 22.844 12.336 1 95.56 126 PRO A CA 1
ATOM 991 C C . PRO A 1 126 ? -5.129 22.484 13.758 1 95.56 126 PRO A C 1
ATOM 993 O O . PRO A 1 126 ? -5.117 23.328 14.648 1 95.56 126 PRO A O 1
ATOM 996 N N . THR A 1 127 ? -5.469 21.25 13.914 1 95.62 127 THR A N 1
ATOM 997 C CA . THR A 1 127 ? -5.777 20.766 15.258 1 95.62 127 THR A CA 1
ATOM 998 C C . THR A 1 127 ? -4.539 20.797 16.141 1 95.62 127 THR A C 1
ATOM 1000 O O . THR A 1 127 ? -3.41 20.812 15.648 1 95.62 127 THR A O 1
ATOM 1003 N N . GLU A 1 128 ? -4.766 20.672 17.438 1 97 128 GLU A N 1
ATOM 1004 C CA . GLU A 1 128 ? -3.654 20.625 18.391 1 97 128 GLU A CA 1
ATOM 1005 C C . GLU A 1 128 ? -2.889 19.312 18.281 1 97 128 GLU A C 1
ATOM 1007 O O . GLU A 1 128 ? -1.74 19.219 18.719 1 97 128 GLU A O 1
ATOM 1012 N N . THR A 1 129 ? -3.486 18.359 17.672 1 98 129 THR A N 1
ATOM 1013 C CA . THR A 1 129 ? -2.898 17.016 17.609 1 98 129 THR A CA 1
ATOM 1014 C C . THR A 1 129 ? -2.334 16.75 16.219 1 98 129 THR A C 1
ATOM 1016 O O . THR A 1 129 ? -1.923 15.617 15.93 1 98 129 THR A O 1
ATOM 1019 N N . ALA A 1 130 ? -2.381 17.812 15.352 1 98.31 130 ALA A N 1
ATOM 1020 C CA . ALA A 1 130 ? -1.77 17.688 14.031 1 98.31 130 ALA A CA 1
ATOM 1021 C C . ALA A 1 130 ? -0.26 17.5 14.141 1 98.31 130 ALA A C 1
ATOM 1023 O O . ALA A 1 130 ? 0.391 18.109 14.984 1 98.31 130 ALA A O 1
ATOM 1024 N N . LEU A 1 131 ? 0.296 16.609 13.367 1 98.75 131 LEU A N 1
ATOM 1025 C CA . LEU A 1 131 ? 1.724 16.312 13.383 1 98.75 131 LEU A CA 1
ATOM 1026 C C . LEU A 1 131 ? 2.195 15.82 12.023 1 98.75 131 LEU A C 1
ATOM 1028 O O . LEU A 1 131 ? 1.396 15.703 11.094 1 98.75 131 LEU A O 1
ATOM 1032 N N . LEU A 1 132 ? 3.469 15.703 11.852 1 98.75 132 LEU A N 1
ATOM 1033 C CA . LEU A 1 132 ? 4.078 15.023 10.711 1 98.75 132 LEU A CA 1
ATOM 1034 C C . LEU A 1 132 ? 4.891 13.82 11.164 1 98.75 132 LEU A C 1
ATOM 1036 O O . LEU A 1 132 ? 5.512 13.852 12.234 1 98.75 132 LEU A O 1
ATOM 1040 N N . VAL A 1 133 ? 4.84 12.797 10.422 1 98.88 133 VAL A N 1
ATOM 1041 C CA . VAL A 1 133 ? 5.75 11.672 10.602 1 98.88 133 VAL A CA 1
ATOM 1042 C C . VAL A 1 133 ? 6.84 11.719 9.531 1 98.88 133 VAL A C 1
ATOM 1044 O O . VAL A 1 133 ? 6.543 11.859 8.344 1 98.88 133 VAL A O 1
ATOM 1047 N N . ARG A 1 134 ? 8 11.688 10.008 1 98.94 134 ARG A N 1
ATOM 1048 C CA . ARG A 1 134 ? 9.172 11.648 9.133 1 98.94 134 ARG A CA 1
ATOM 1049 C C . ARG A 1 134 ? 9.672 10.219 8.961 1 98.94 134 ARG A C 1
ATOM 1051 O O . ARG A 1 134 ? 9.898 9.508 9.945 1 98.94 134 ARG A O 1
ATOM 1058 N N . VAL A 1 135 ? 9.812 9.75 7.742 1 98.94 135 VAL A N 1
ATOM 1059 C CA . VAL A 1 135 ? 10.398 8.445 7.461 1 98.94 135 VAL A CA 1
ATOM 1060 C C . VAL A 1 135 ? 11.766 8.617 6.801 1 98.94 135 VAL A C 1
ATOM 1062 O O . VAL A 1 135 ? 11.859 9 5.633 1 98.94 135 VAL A O 1
ATOM 1065 N N . GLU A 1 136 ? 12.75 8.344 7.555 1 98.81 136 GLU A N 1
ATOM 1066 C CA . GLU A 1 136 ? 14.117 8.391 7.055 1 98.81 136 GLU A CA 1
ATOM 1067 C C . GLU A 1 136 ? 14.516 7.066 6.406 1 98.81 136 GLU A C 1
ATOM 1069 O O . GLU A 1 136 ? 14.617 6.043 7.086 1 98.81 136 GLU A O 1
ATOM 1074 N N . PRO A 1 137 ? 14.844 7.152 5.074 1 98.75 137 PRO A N 1
ATOM 1075 C CA . PRO A 1 137 ? 15.164 5.895 4.398 1 98.75 137 PRO A CA 1
ATOM 1076 C C . PRO A 1 137 ? 16.531 5.336 4.809 1 98.75 137 PRO A C 1
ATOM 1078 O O . PRO A 1 137 ? 17.484 6.098 4.973 1 98.75 137 PRO A O 1
ATOM 1081 N N . GLU A 1 138 ? 16.531 4.082 5.02 1 98.5 138 GLU A N 1
ATOM 1082 C CA . GLU A 1 138 ? 17.797 3.363 5.16 1 98.5 138 GLU A CA 1
ATOM 1083 C C . GLU A 1 138 ? 18.125 2.586 3.891 1 98.5 138 GLU A C 1
ATOM 1085 O O . GLU A 1 138 ? 19.203 2.76 3.32 1 98.5 138 GLU A O 1
ATOM 1090 N N . THR A 1 139 ? 17.234 1.73 3.385 1 98.5 139 THR A N 1
ATOM 1091 C CA . THR A 1 139 ? 17.406 1.018 2.123 1 98.5 139 THR A CA 1
ATOM 1092 C C . THR A 1 139 ? 16.203 1.278 1.202 1 98.5 139 THR A C 1
ATOM 1094 O O . THR A 1 139 ? 15.094 1.492 1.672 1 98.5 139 THR A O 1
ATOM 1097 N N . VAL A 1 140 ? 16.469 1.297 -0.095 1 98.69 140 VAL A N 1
ATOM 1098 C CA . VAL A 1 140 ? 15.414 1.543 -1.083 1 98.69 140 VAL A CA 1
ATOM 1099 C C . VAL A 1 140 ? 15.547 0.545 -2.232 1 98.69 140 VAL A C 1
ATOM 1101 O O . VAL A 1 140 ? 16.656 0.293 -2.721 1 98.69 140 VAL A O 1
ATOM 1104 N N . VAL A 1 141 ? 14.469 -0.055 -2.592 1 98.62 141 VAL A N 1
ATOM 1105 C CA . VAL A 1 141 ? 14.359 -0.892 -3.783 1 98.62 141 VAL A CA 1
ATOM 1106 C C . VAL A 1 141 ? 13.336 -0.293 -4.742 1 98.62 141 VAL A C 1
ATOM 1108 O O . VAL A 1 141 ? 12.227 0.058 -4.336 1 98.62 141 VAL A O 1
ATOM 1111 N N . ALA A 1 142 ? 13.695 -0.125 -5.961 1 98.81 142 ALA A N 1
ATOM 1112 C CA . ALA A 1 142 ? 12.812 0.406 -7.004 1 98.81 142 ALA A CA 1
ATOM 1113 C C . ALA A 1 142 ? 12.781 -0.518 -8.219 1 98.81 142 ALA A C 1
ATOM 1115 O O . ALA A 1 142 ? 13.828 -0.848 -8.781 1 98.81 142 ALA A O 1
ATOM 1116 N N . ARG A 1 143 ? 11.594 -0.915 -8.617 1 98.75 143 ARG A N 1
ATOM 1117 C CA . ARG A 1 143 ? 11.5 -1.93 -9.664 1 98.75 143 ARG A CA 1
ATOM 1118 C C . ARG A 1 143 ? 10.438 -1.553 -10.695 1 98.75 143 ARG A C 1
ATOM 1120 O O . ARG A 1 143 ? 9.375 -1.05 -10.344 1 98.75 143 ARG A O 1
ATOM 1127 N N . ASP A 1 144 ? 10.773 -1.692 -11.977 1 98.69 144 ASP A N 1
ATOM 1128 C CA . ASP A 1 144 ? 9.82 -1.705 -13.078 1 98.69 144 ASP A CA 1
ATOM 1129 C C . ASP A 1 144 ? 9.453 -3.135 -13.469 1 98.69 144 ASP A C 1
ATOM 1131 O O . ASP A 1 144 ? 10.273 -3.857 -14.039 1 98.69 144 ASP A O 1
ATOM 1135 N N . GLN A 1 145 ? 8.25 -3.512 -13.133 1 98 145 GLN A N 1
ATOM 1136 C CA . GLN A 1 145 ? 7.777 -4.855 -13.438 1 98 145 GLN A CA 1
ATOM 1137 C C . GLN A 1 145 ? 6.613 -4.82 -14.422 1 98 145 GLN A C 1
ATOM 1139 O O . GLN A 1 145 ? 5.699 -5.641 -14.344 1 98 145 GLN A O 1
ATOM 1144 N N . SER A 1 146 ? 6.621 -3.807 -15.258 1 98.25 146 SER A N 1
ATOM 1145 C CA . SER A 1 146 ? 5.594 -3.641 -16.281 1 98.25 146 SER A CA 1
ATOM 1146 C C . SER A 1 146 ? 5.586 -4.82 -17.25 1 98.25 146 SER A C 1
ATOM 1148 O O . SER A 1 146 ? 6.547 -5.59 -17.312 1 98.25 146 SER A O 1
ATOM 1150 N N . TYR A 1 147 ? 4.512 -4.93 -17.922 1 97.31 147 TYR A N 1
ATOM 1151 C CA . TYR A 1 147 ? 4.305 -6.047 -18.828 1 97.31 147 TYR A CA 1
ATOM 1152 C C . TYR A 1 147 ? 3.527 -5.605 -20.062 1 97.31 147 TYR A C 1
ATOM 1154 O O . TYR A 1 147 ? 2.996 -4.496 -20.109 1 97.31 147 TYR A O 1
ATOM 1162 N N . ALA A 1 148 ? 3.471 -6.445 -21.094 1 94.62 148 ALA A N 1
ATOM 1163 C CA . ALA A 1 148 ? 2.67 -6.176 -22.281 1 94.62 148 ALA A CA 1
ATOM 1164 C C . ALA A 1 148 ? 1.193 -6.469 -22.031 1 94.62 148 ALA A C 1
ATOM 1166 O O . ALA A 1 148 ? 0.82 -7.605 -21.734 1 94.62 148 ALA A O 1
ATOM 1167 N N . PRO A 1 149 ? 0.398 -5.469 -22.062 1 90.69 149 PRO A N 1
ATOM 1168 C CA . PRO A 1 149 ? -1.022 -5.719 -21.797 1 90.69 149 PRO A CA 1
ATOM 1169 C C . PRO A 1 149 ? -1.692 -6.531 -22.906 1 90.69 149 PRO A C 1
ATOM 1171 O O . PRO A 1 149 ? -1.233 -6.52 -24.047 1 90.69 149 PRO A O 1
ATOM 1174 N N . ALA A 1 150 ? -2.666 -7.227 -22.422 1 85.06 150 ALA A N 1
ATOM 1175 C CA . ALA A 1 150 ? -3.453 -7.949 -23.422 1 85.06 150 ALA A CA 1
ATOM 1176 C C . ALA A 1 150 ? -4.121 -6.98 -24.391 1 85.06 150 ALA A C 1
ATOM 1178 O O . ALA A 1 150 ? -4.555 -5.895 -24 1 85.06 150 ALA A O 1
ATOM 1179 N N . PRO A 1 151 ? -4.164 -7.406 -25.609 1 79.19 151 PRO A N 1
ATOM 1180 C CA . PRO A 1 151 ? -4.836 -6.539 -26.578 1 79.19 151 PRO A CA 1
ATOM 1181 C C . PRO A 1 151 ? -6.301 -6.281 -26.234 1 79.19 151 PRO A C 1
ATOM 1183 O O . PRO A 1 151 ? -6.965 -7.16 -25.672 1 79.19 151 PRO A O 1
ATOM 1186 N N . VAL A 1 152 ? -6.688 -4.984 -26.172 1 68.12 152 VAL A N 1
ATOM 1187 C CA . VAL A 1 152 ? -8.086 -4.633 -25.953 1 68.12 152 VAL A CA 1
ATOM 1188 C C . VAL A 1 152 ? -8.914 -4.973 -27.188 1 68.12 152 VAL A C 1
ATOM 1190 O O . VAL A 1 152 ? -8.57 -4.566 -28.297 1 68.12 152 VAL A O 1
ATOM 1193 N N . GLY A 1 153 ? -9.672 -6.121 -27.156 1 50.91 153 GLY A N 1
ATOM 1194 C CA . GLY A 1 153 ? -10.523 -6.402 -28.297 1 50.91 153 GLY A CA 1
ATOM 1195 C C . GLY A 1 153 ? -11.578 -5.332 -28.531 1 50.91 153 GLY A C 1
ATOM 1196 O O . GLY A 1 153 ? -11.914 -4.574 -27.625 1 50.91 153 GLY A O 1
ATOM 1197 N N . MET B 1 1 ? -14.312 -13.133 10.211 1 89.69 1 MET B N 1
ATOM 1198 C CA . MET B 1 1 ? -13.938 -11.773 9.844 1 89.69 1 MET B CA 1
ATOM 1199 C C . MET B 1 1 ? -14.82 -10.758 10.555 1 89.69 1 MET B C 1
ATOM 1201 O O . MET B 1 1 ? -16.047 -10.836 10.477 1 89.69 1 MET B O 1
ATOM 1205 N N . ASP B 1 2 ? -14.281 -9.922 11.336 1 96.31 2 ASP B N 1
ATOM 1206 C CA . ASP B 1 2 ? -14.977 -8.844 12.039 1 96.31 2 ASP B CA 1
ATOM 1207 C C . ASP B 1 2 ? -14.828 -7.516 11.289 1 96.31 2 ASP B C 1
ATOM 1209 O O . ASP B 1 2 ? -13.75 -6.93 11.258 1 96.31 2 ASP B O 1
ATOM 1213 N N . VAL B 1 3 ? -15.945 -7.078 10.688 1 96.94 3 VAL B N 1
ATOM 1214 C CA . VAL B 1 3 ? -15.953 -5.789 10.008 1 96.94 3 VAL B CA 1
ATOM 1215 C C . VAL B 1 3 ? -16.125 -4.664 11.023 1 96.94 3 VAL B C 1
ATOM 1217 O O . VAL B 1 3 ? -17.219 -4.453 11.555 1 96.94 3 VAL B O 1
ATOM 1220 N N . VAL B 1 4 ? -15.125 -3.896 11.258 1 96.75 4 VAL B N 1
ATOM 1221 C CA . VAL B 1 4 ? -15.102 -2.846 12.266 1 96.75 4 VAL B CA 1
ATOM 1222 C C . VAL B 1 4 ? -15.875 -1.627 11.773 1 96.75 4 VAL B C 1
ATOM 1224 O O . VAL B 1 4 ? -16.578 -0.978 12.539 1 96.75 4 VAL B O 1
ATOM 1227 N N . GLU B 1 5 ? -15.664 -1.358 10.578 1 96.75 5 GLU B N 1
ATOM 1228 C CA . GLU B 1 5 ? -16.312 -0.224 9.938 1 96.75 5 GLU B CA 1
ATOM 1229 C C . GLU B 1 5 ? -16.359 -0.39 8.422 1 96.75 5 GLU B C 1
ATOM 1231 O O . GLU B 1 5 ? -15.43 -0.952 7.832 1 96.75 5 GLU B O 1
ATOM 1236 N N . ASN B 1 6 ? -17.391 0.005 7.812 1 98.06 6 ASN B N 1
ATOM 1237 C CA . ASN B 1 6 ? -17.5 0.124 6.363 1 98.06 6 ASN B CA 1
ATOM 1238 C C . ASN B 1 6 ? -18.266 1.384 5.961 1 98.06 6 ASN B C 1
ATOM 1240 O O . ASN B 1 6 ? -19.484 1.443 6.09 1 98.06 6 ASN B O 1
ATOM 1244 N N . THR B 1 7 ? -17.562 2.383 5.445 1 98.5 7 THR B N 1
ATOM 1245 C CA . THR B 1 7 ? -18.219 3.613 5.016 1 98.5 7 THR B CA 1
ATOM 1246 C C . THR B 1 7 ? -18.219 3.717 3.492 1 98.5 7 THR B C 1
ATOM 1248 O O . THR B 1 7 ? -18.516 4.781 2.939 1 98.5 7 THR B O 1
ATOM 1251 N N . LEU B 1 8 ? -17.859 2.572 2.844 1 98.12 8 LEU B N 1
ATOM 1252 C CA . LEU B 1 8 ? -17.922 2.539 1.387 1 98.12 8 LEU B CA 1
ATOM 1253 C C . LEU B 1 8 ? -19.359 2.48 0.903 1 98.12 8 LEU B C 1
ATOM 1255 O O . LEU B 1 8 ? -20.234 1.954 1.6 1 98.12 8 LEU B O 1
ATOM 1259 N N . GLY B 1 9 ? -19.656 3.02 -0.218 1 96.06 9 GLY B N 1
ATOM 1260 C CA . GLY B 1 9 ? -20.969 2.879 -0.84 1 96.06 9 GLY B CA 1
ATOM 1261 C C . GLY B 1 9 ? -21.203 1.503 -1.437 1 96.06 9 GLY B C 1
ATOM 1262 O O . GLY B 1 9 ? -22.25 1.241 -2.016 1 96.06 9 GLY B O 1
ATOM 1263 N N . ALA B 1 10 ? -20.25 0.595 -1.35 1 96.31 10 ALA B N 1
ATOM 1264 C CA . ALA B 1 10 ? -20.312 -0.764 -1.881 1 96.31 10 ALA B CA 1
ATOM 1265 C C . ALA B 1 10 ? -19.938 -1.787 -0.815 1 96.31 10 ALA B C 1
ATOM 1267 O O . ALA B 1 10 ? -19.453 -1.423 0.26 1 96.31 10 ALA B O 1
ATOM 1268 N N . SER B 1 11 ? -20.266 -3.012 -1.069 1 97.62 11 SER B N 1
ATOM 1269 C CA . SER B 1 11 ? -19.797 -4.062 -0.169 1 97.62 11 SER B CA 1
ATOM 1270 C C . SER B 1 11 ? -18.281 -4.191 -0.203 1 97.62 11 SER B C 1
ATOM 1272 O O . SER B 1 11 ? -17.641 -3.857 -1.206 1 97.62 11 SER B O 1
ATOM 1274 N N . ILE B 1 12 ? -17.734 -4.668 0.87 1 98.25 12 ILE B N 1
ATOM 1275 C CA . ILE B 1 12 ? -16.297 -4.922 0.962 1 98.25 12 ILE B CA 1
ATOM 1276 C C . ILE B 1 12 ? -15.891 -5.965 -0.076 1 98.25 12 ILE B C 1
ATOM 1278 O O . ILE B 1 12 ? -14.852 -5.828 -0.727 1 98.25 12 ILE B O 1
ATOM 1282 N N . ASP B 1 13 ? -16.719 -6.969 -0.293 1 97.88 13 ASP B N 1
ATOM 1283 C CA . ASP B 1 13 ? -16.469 -7.996 -1.297 1 97.88 13 ASP B CA 1
ATOM 1284 C C . ASP B 1 13 ? -16.359 -7.387 -2.691 1 97.88 13 ASP B C 1
ATOM 1286 O O . ASP B 1 13 ? -15.438 -7.723 -3.449 1 97.88 13 ASP B O 1
ATOM 1290 N N . ALA B 1 14 ? -17.281 -6.508 -2.986 1 98.06 14 ALA B N 1
ATOM 1291 C CA . ALA B 1 14 ? -17.281 -5.871 -4.301 1 98.06 14 ALA B CA 1
ATOM 1292 C C . ALA B 1 14 ? -16 -5.043 -4.5 1 98.06 14 ALA B C 1
ATOM 1294 O O . ALA B 1 14 ? -15.422 -5.039 -5.586 1 98.06 14 ALA B O 1
ATOM 1295 N N . PHE B 1 15 ? -15.602 -4.328 -3.5 1 98.62 15 PHE B N 1
ATOM 1296 C CA . PHE B 1 15 ? -14.398 -3.516 -3.57 1 98.62 15 PHE B CA 1
ATOM 1297 C C . PHE B 1 15 ? -13.164 -4.395 -3.762 1 98.62 15 PHE B C 1
ATOM 1299 O O . PHE B 1 15 ? -12.367 -4.164 -4.676 1 98.62 15 PHE B O 1
ATOM 1306 N N . LEU B 1 16 ? -13.039 -5.484 -2.959 1 98.62 16 LEU B N 1
ATOM 1307 C CA . LEU B 1 16 ? -11.828 -6.305 -2.947 1 98.62 16 LEU B CA 1
ATOM 1308 C C . LEU B 1 16 ? -11.781 -7.219 -4.168 1 98.62 16 LEU B C 1
ATOM 1310 O O . LEU B 1 16 ? -10.734 -7.797 -4.477 1 98.62 16 LEU B O 1
ATOM 1314 N N . SER B 1 17 ? -12.844 -7.285 -4.871 1 97.69 17 SER B N 1
ATOM 1315 C CA . SER B 1 17 ? -12.883 -8.109 -6.07 1 97.69 17 SER B CA 1
ATOM 1316 C C . SER B 1 17 ? -12.367 -7.352 -7.285 1 97.69 17 SER B C 1
ATOM 1318 O O . SER B 1 17 ? -12.211 -7.922 -8.367 1 97.69 17 SER B O 1
ATOM 1320 N N . ARG B 1 18 ? -12.102 -6.062 -7.164 1 97 18 ARG B N 1
ATOM 1321 C CA . ARG B 1 18 ? -11.516 -5.262 -8.234 1 97 18 ARG B CA 1
ATOM 1322 C C . ARG B 1 18 ? -10.023 -5.527 -8.367 1 97 18 ARG B C 1
ATOM 1324 O O . ARG B 1 18 ? -9.367 -5.926 -7.398 1 97 18 ARG B O 1
ATOM 1331 N N . PRO B 1 19 ? -9.461 -5.293 -9.57 1 96.5 19 PRO B N 1
ATOM 1332 C CA . PRO B 1 19 ? -8.039 -5.566 -9.789 1 96.5 19 PRO B CA 1
ATOM 1333 C C . PRO B 1 19 ? -7.137 -4.445 -9.281 1 96.5 19 PRO B C 1
ATOM 1335 O O . PRO B 1 19 ? -6.406 -3.832 -10.062 1 96.5 19 PRO B O 1
ATOM 1338 N N . LEU B 1 20 ? -7.18 -4.203 -8.039 1 97.75 20 LEU B N 1
ATOM 1339 C CA 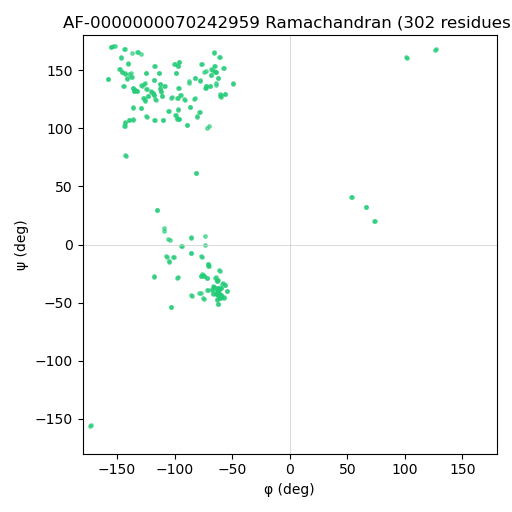. LEU B 1 20 ? -6.34 -3.223 -7.355 1 97.75 20 LEU B CA 1
ATOM 1340 C C . LEU B 1 20 ? -5.117 -3.891 -6.734 1 97.75 20 LEU B C 1
ATOM 1342 O O . LEU B 1 20 ? -5.105 -5.105 -6.535 1 97.75 20 LEU B O 1
ATOM 1346 N N . PHE B 1 21 ? -4.086 -3.143 -6.508 1 98.38 21 PHE B N 1
ATOM 1347 C CA . PHE B 1 21 ? -2.883 -3.656 -5.863 1 98.38 21 PHE B CA 1
ATOM 1348 C C . PHE B 1 21 ? -3.084 -3.781 -4.359 1 98.38 21 PHE B C 1
ATOM 1350 O O . PHE B 1 21 ? -3.719 -2.924 -3.74 1 98.38 21 PHE B O 1
ATOM 1357 N N . GLY B 1 22 ? -2.568 -4.785 -3.811 1 98.81 22 GLY B N 1
ATOM 1358 C CA . GLY B 1 22 ? -2.473 -4.91 -2.365 1 98.81 22 GLY B CA 1
ATOM 1359 C C . GLY B 1 22 ? -1.096 -4.566 -1.828 1 98.81 22 GLY B C 1
ATOM 1360 O O . GLY B 1 22 ? -0.097 -4.691 -2.539 1 98.81 22 GLY B O 1
ATOM 1361 N N . HIS B 1 23 ? -1.039 -4.184 -0.617 1 98.94 23 HIS B N 1
ATOM 1362 C CA . HIS B 1 23 ? 0.192 -3.949 0.13 1 98.94 23 HIS B CA 1
ATOM 1363 C C . HIS B 1 23 ? 0.223 -4.773 1.412 1 98.94 23 HIS B C 1
ATOM 1365 O O . HIS B 1 23 ? -0.524 -4.496 2.354 1 98.94 23 HIS B O 1
ATOM 1371 N N . LEU B 1 24 ? 1.104 -5.766 1.426 1 99 24 LEU B N 1
ATOM 1372 C CA . LEU B 1 24 ? 1.174 -6.738 2.51 1 99 24 LEU B CA 1
ATOM 1373 C C . LEU B 1 24 ? 2.256 -6.355 3.516 1 99 24 LEU B C 1
ATOM 1375 O O . LEU B 1 24 ? 3.434 -6.273 3.162 1 99 24 LEU B O 1
ATOM 1379 N N . ALA B 1 25 ? 1.854 -6.082 4.688 1 98.94 25 ALA B N 1
ATOM 1380 C CA . ALA B 1 25 ? 2.789 -5.832 5.781 1 98.94 25 ALA B CA 1
ATOM 1381 C C . ALA B 1 25 ? 3.039 -7.102 6.59 1 98.94 25 ALA B C 1
ATOM 1383 O O . ALA B 1 25 ? 2.094 -7.766 7.02 1 98.94 25 ALA B O 1
ATOM 1384 N N . THR B 1 26 ? 4.277 -7.43 6.781 1 98.94 26 THR B N 1
ATOM 1385 C CA . THR B 1 26 ? 4.68 -8.617 7.523 1 98.94 26 THR B CA 1
ATOM 1386 C C . THR B 1 26 ? 5.75 -8.273 8.555 1 98.94 26 THR B C 1
ATOM 1388 O O . THR B 1 26 ? 6.324 -7.188 8.523 1 98.94 26 THR B O 1
ATOM 1391 N N . HIS B 1 27 ? 5.906 -9.227 9.414 1 98.12 27 HIS B N 1
ATOM 1392 C CA . HIS B 1 27 ? 6.863 -9.039 10.5 1 98.12 27 HIS B CA 1
ATOM 1393 C C . HIS B 1 27 ? 8.266 -9.477 10.078 1 98.12 27 HIS B C 1
ATOM 1395 O O . HIS B 1 27 ? 8.422 -10.477 9.375 1 98.12 27 HIS B O 1
ATOM 1401 N N . HIS B 1 28 ? 9.211 -8.773 10.438 1 97.5 28 HIS B N 1
ATOM 1402 C CA . HIS B 1 28 ? 10.633 -9.117 10.438 1 97.5 28 HIS B CA 1
ATOM 1403 C C . HIS B 1 28 ? 11.32 -8.641 11.711 1 97.5 28 HIS B C 1
ATOM 1405 O O . HIS B 1 28 ? 10.953 -7.602 12.266 1 97.5 28 HIS B O 1
ATOM 1411 N N . PRO B 1 29 ? 12.305 -9.367 12.164 1 95.62 29 PRO B N 1
ATOM 1412 C CA . PRO B 1 29 ? 12.984 -8.969 13.398 1 95.62 29 PRO B CA 1
ATOM 1413 C C . PRO B 1 29 ? 13.547 -7.555 13.336 1 95.62 29 PRO B C 1
ATOM 1415 O O . PRO B 1 29 ? 13.602 -6.859 14.352 1 95.62 29 PRO B O 1
ATOM 1418 N N . ASP B 1 30 ? 13.992 -7.152 12.227 1 95.38 30 ASP B N 1
ATOM 1419 C CA . ASP B 1 30 ? 14.602 -5.832 12.086 1 95.38 30 ASP B CA 1
ATOM 1420 C C . ASP B 1 30 ? 13.539 -4.766 11.82 1 95.38 30 ASP B C 1
ATOM 1422 O O . ASP B 1 30 ? 13.867 -3.615 11.531 1 95.38 30 ASP B O 1
ATOM 1426 N N . GLY B 1 31 ? 12.25 -5.129 11.875 1 96.88 31 GLY B N 1
ATOM 1427 C CA . GLY B 1 31 ? 11.148 -4.211 11.648 1 96.88 31 GLY B CA 1
ATOM 1428 C C . GLY B 1 31 ? 10.172 -4.703 10.594 1 96.88 31 GLY B C 1
ATOM 1429 O O . GLY B 1 31 ? 10.477 -5.633 9.844 1 96.88 31 GLY B O 1
ATOM 1430 N N . PRO B 1 32 ? 9.016 -4.031 10.516 1 98.31 32 PRO B N 1
ATOM 1431 C CA . PRO B 1 32 ? 8.016 -4.477 9.539 1 98.31 32 PRO B CA 1
ATOM 1432 C C . PRO B 1 32 ? 8.5 -4.344 8.102 1 98.31 32 PRO B C 1
ATOM 1434 O O . PRO B 1 32 ? 9.336 -3.482 7.801 1 98.31 32 PRO B O 1
ATOM 1437 N N . ARG B 1 33 ? 8.039 -5.223 7.285 1 98.81 33 ARG B N 1
ATOM 1438 C CA . ARG B 1 33 ? 8.273 -5.184 5.848 1 98.81 33 ARG B CA 1
ATOM 1439 C C . ARG B 1 33 ? 6.977 -4.934 5.086 1 98.81 33 ARG B C 1
ATOM 1441 O O . ARG B 1 33 ? 5.898 -5.297 5.555 1 98.81 33 ARG B O 1
ATOM 1448 N N . GLU B 1 34 ? 7.098 -4.281 4.039 1 98.88 34 GLU B N 1
ATOM 1449 C CA . GLU B 1 34 ? 5.992 -4.004 3.129 1 98.88 34 GLU B CA 1
ATOM 1450 C C . GLU B 1 34 ? 6.246 -4.602 1.748 1 98.88 34 GLU B C 1
ATOM 1452 O O . GLU B 1 34 ? 7.352 -4.5 1.216 1 98.88 34 GLU B O 1
ATOM 1457 N N . SER B 1 35 ? 5.316 -5.316 1.181 1 98.88 35 SER B N 1
ATOM 1458 C CA . SER B 1 35 ? 5.402 -5.922 -0.144 1 98.88 35 SER B CA 1
ATOM 1459 C C . SER B 1 35 ? 4.184 -5.578 -0.991 1 98.88 35 SER B C 1
ATOM 1461 O O . SER B 1 35 ? 3.055 -5.91 -0.626 1 98.88 35 SER B O 1
ATOM 1463 N N . PRO B 1 36 ? 4.375 -4.879 -2.119 1 98.75 36 PRO B N 1
ATOM 1464 C CA . PRO B 1 36 ? 3.256 -4.738 -3.053 1 98.75 36 PRO B CA 1
ATOM 1465 C C . PRO B 1 36 ? 2.902 -6.051 -3.75 1 98.75 36 PRO B C 1
ATOM 1467 O O . PRO B 1 36 ? 3.793 -6.762 -4.223 1 98.75 36 PRO B O 1
ATOM 1470 N N . VAL B 1 37 ? 1.566 -6.367 -3.857 1 98.81 37 VAL B N 1
ATOM 1471 C CA . VAL B 1 37 ? 1.202 -7.707 -4.305 1 98.81 37 VAL B CA 1
ATOM 1472 C C . VAL B 1 37 ? -0.077 -7.645 -5.137 1 98.81 37 VAL B C 1
ATOM 1474 O O . VAL B 1 37 ? -0.948 -6.809 -4.887 1 98.81 37 VAL B O 1
ATOM 1477 N N . TRP B 1 38 ? -0.193 -8.57 -6.117 1 98.62 38 TRP B N 1
ATOM 1478 C CA . TRP B 1 38 ? -1.495 -8.938 -6.664 1 98.62 38 TRP B CA 1
ATOM 1479 C C . TRP B 1 38 ? -2.189 -9.969 -5.777 1 98.62 38 TRP B C 1
ATOM 1481 O O . TRP B 1 38 ? -1.531 -10.805 -5.156 1 98.62 38 TRP B O 1
ATOM 1491 N N . TYR B 1 39 ? -3.484 -9.859 -5.652 1 98.88 39 TYR B N 1
ATOM 1492 C CA . TYR B 1 39 ? -4.23 -10.773 -4.797 1 98.88 39 TYR B CA 1
ATOM 1493 C C . TYR B 1 39 ? -5.562 -11.156 -5.438 1 98.88 39 TYR B C 1
ATOM 1495 O O . TYR B 1 39 ? -6.059 -10.453 -6.316 1 98.88 39 TYR B O 1
ATOM 1503 N N . LEU B 1 40 ? -6.082 -12.273 -5.059 1 98.81 40 LEU B N 1
ATOM 1504 C CA . LEU B 1 40 ? -7.43 -12.75 -5.355 1 98.81 40 LEU B CA 1
ATOM 1505 C C . LEU B 1 40 ? -8.289 -12.773 -4.098 1 98.81 40 LEU B C 1
ATOM 1507 O O . LEU B 1 40 ? -7.848 -13.234 -3.043 1 98.81 40 LEU B O 1
ATOM 1511 N N . TRP B 1 41 ? -9.414 -12.18 -4.164 1 98.69 41 TRP B N 1
ATOM 1512 C CA . TRP B 1 41 ? -10.383 -12.242 -3.076 1 98.69 41 TRP B CA 1
ATOM 1513 C C . TRP B 1 41 ? -11.461 -13.273 -3.365 1 98.69 41 TRP B C 1
ATOM 1515 O O . TRP B 1 41 ? -12.234 -13.133 -4.32 1 98.69 41 TRP B O 1
ATOM 1525 N N . GLU B 1 42 ? -11.422 -14.32 -2.582 1 97.38 42 GLU B N 1
ATOM 1526 C CA . GLU B 1 42 ? -12.391 -15.406 -2.707 1 97.38 42 GLU B CA 1
ATOM 1527 C C . GLU B 1 42 ? -12.75 -15.984 -1.343 1 97.38 42 GLU B C 1
ATOM 1529 O O . GLU B 1 42 ? -11.875 -16.188 -0.497 1 97.38 42 GLU B O 1
ATOM 1534 N N . ASP B 1 43 ? -14.062 -16.234 -1.097 1 95.12 43 ASP B N 1
ATOM 1535 C CA . ASP B 1 43 ? -14.547 -16.875 0.129 1 95.12 43 ASP B CA 1
ATOM 1536 C C . ASP B 1 43 ? -14.047 -16.125 1.364 1 95.12 43 ASP B C 1
ATOM 1538 O O . ASP B 1 43 ? -13.508 -16.719 2.289 1 95.12 43 ASP B O 1
ATOM 1542 N N . ASP B 1 44 ? -14.047 -14.852 1.332 1 96.88 44 ASP B N 1
ATOM 1543 C CA . ASP B 1 44 ? -13.711 -13.961 2.436 1 96.88 44 ASP B CA 1
ATOM 1544 C C . ASP B 1 44 ? -12.242 -14.094 2.824 1 96.88 44 ASP B C 1
ATOM 1546 O O . ASP B 1 44 ? -11.898 -14.031 4.008 1 96.88 44 ASP B O 1
ATOM 1550 N N . THR B 1 45 ? -11.492 -14.383 1.796 1 98.44 45 THR B N 1
ATOM 1551 C CA . THR B 1 45 ? -10.062 -14.602 2.01 1 98.44 45 THR B CA 1
ATOM 1552 C C . THR B 1 45 ? -9.242 -14 0.871 1 98.44 45 THR B C 1
ATOM 1554 O O . THR B 1 45 ? -9.656 -14.047 -0.289 1 98.44 45 THR B O 1
ATOM 1557 N N . ALA B 1 46 ? -8.102 -13.438 1.226 1 98.88 46 ALA B N 1
ATOM 1558 C CA . ALA B 1 46 ? -7.188 -12.945 0.197 1 98.88 46 ALA B CA 1
ATOM 1559 C C . ALA B 1 46 ? -6.105 -13.984 -0.112 1 98.88 46 ALA B C 1
ATOM 1561 O O . ALA B 1 46 ? -5.523 -14.57 0.8 1 98.88 46 ALA B O 1
ATOM 1562 N N . TRP B 1 47 ? -5.863 -14.195 -1.372 1 98.94 47 TRP B N 1
ATOM 1563 C CA . TRP B 1 47 ? -4.816 -15.086 -1.86 1 98.94 47 TRP B CA 1
ATOM 1564 C C . TRP B 1 47 ? -3.768 -14.305 -2.652 1 98.94 47 TRP B C 1
ATOM 1566 O O . TRP B 1 47 ? -4.102 -13.602 -3.609 1 98.94 47 TRP B O 1
ATOM 1576 N N . VAL B 1 48 ? -2.535 -14.438 -2.242 1 98.88 48 VAL B N 1
ATOM 1577 C CA . VAL B 1 48 ? -1.43 -13.703 -2.854 1 98.88 48 VAL B CA 1
ATOM 1578 C C . VAL B 1 48 ? -0.515 -14.672 -3.596 1 98.88 48 VAL B C 1
ATOM 1580 O O . VAL B 1 48 ? -0.162 -15.734 -3.066 1 98.88 48 VAL B O 1
ATOM 1583 N N . LEU B 1 49 ? -0.211 -14.32 -4.793 1 97.75 49 LEU B N 1
ATOM 1584 C CA . LEU B 1 49 ? 0.746 -15.117 -5.551 1 97.75 49 LEU B CA 1
ATOM 1585 C C . LEU B 1 49 ? 2.164 -14.906 -5.027 1 97.75 49 LEU B C 1
ATOM 1587 O O . LEU B 1 49 ? 2.57 -13.773 -4.766 1 97.75 49 LEU B O 1
ATOM 1591 N N . GLY B 1 50 ? 2.924 -16.047 -4.848 1 97.44 50 GLY B N 1
ATOM 1592 C CA . GLY B 1 50 ? 4.289 -15.938 -4.359 1 97.44 50 GLY B CA 1
ATOM 1593 C C . GLY B 1 50 ? 5.211 -17 -4.941 1 97.44 50 GLY B C 1
ATOM 1594 O O . GLY B 1 50 ? 4.75 -17.953 -5.559 1 97.44 50 GLY B O 1
ATOM 1595 N N . ASP B 1 51 ? 6.438 -16.766 -4.871 1 97.56 51 ASP B N 1
ATOM 1596 C CA . ASP B 1 51 ? 7.535 -17.672 -5.199 1 97.56 51 ASP B CA 1
ATOM 1597 C C . ASP B 1 51 ? 8.633 -17.594 -4.141 1 97.56 51 ASP B C 1
ATOM 1599 O O . ASP B 1 51 ? 9.281 -16.562 -3.973 1 97.56 51 ASP B O 1
ATOM 1603 N N . SER B 1 52 ? 8.906 -18.703 -3.451 1 97.88 52 SER B N 1
ATOM 1604 C CA . SER B 1 52 ? 9.789 -18.688 -2.289 1 97.88 52 SER B CA 1
ATOM 1605 C C . SER B 1 52 ? 11.234 -18.438 -2.703 1 97.88 52 SER B C 1
ATOM 1607 O O . SER B 1 52 ? 12.086 -18.141 -1.864 1 97.88 52 SER B O 1
ATOM 1609 N N . ALA B 1 53 ? 11.594 -18.641 -3.961 1 97.25 53 ALA B N 1
ATOM 1610 C CA . ALA B 1 53 ? 12.945 -18.391 -4.434 1 97.25 53 ALA B CA 1
ATOM 1611 C C . ALA B 1 53 ? 13.188 -16.906 -4.637 1 97.25 53 ALA B C 1
ATOM 1613 O O . ALA B 1 53 ? 14.328 -16.438 -4.555 1 97.25 53 ALA B O 1
ATOM 1614 N N . THR B 1 54 ? 12.164 -16.125 -4.914 1 96.19 54 THR B N 1
ATOM 1615 C CA . THR B 1 54 ? 12.359 -14.719 -5.293 1 96.19 54 THR B CA 1
ATOM 1616 C C . THR B 1 54 ? 11.703 -13.789 -4.285 1 96.19 54 THR B C 1
ATOM 1618 O O . THR B 1 54 ? 12.133 -12.648 -4.109 1 96.19 54 THR B O 1
ATOM 1621 N N . ASP B 1 55 ? 10.656 -14.281 -3.648 1 97.69 55 ASP B N 1
ATOM 1622 C CA . ASP B 1 55 ? 9.938 -13.453 -2.686 1 97.69 55 ASP B CA 1
ATOM 1623 C C . ASP B 1 55 ? 10.375 -13.758 -1.257 1 97.69 55 ASP B C 1
ATOM 1625 O O . ASP B 1 55 ? 10.633 -14.914 -0.915 1 97.69 55 ASP B O 1
ATOM 1629 N N . THR B 1 56 ? 10.352 -12.766 -0.419 1 98.12 56 THR B N 1
ATOM 1630 C CA . THR B 1 56 ? 10.773 -12.969 0.961 1 98.12 56 THR B CA 1
ATOM 1631 C C . THR B 1 56 ? 9.57 -13.016 1.896 1 98.12 56 THR B C 1
ATOM 1633 O O . THR B 1 56 ? 9.68 -13.484 3.031 1 98.12 56 THR B O 1
ATOM 1636 N N . PHE B 1 57 ? 8.391 -12.594 1.428 1 98.69 57 PHE B N 1
ATOM 1637 C CA . PHE B 1 57 ? 7.25 -12.5 2.33 1 98.69 57 PHE B CA 1
ATOM 1638 C C . PHE B 1 57 ? 6.742 -13.891 2.707 1 98.69 57 PHE B C 1
ATOM 1640 O O . PHE B 1 57 ? 6.223 -14.086 3.809 1 98.69 57 PHE B O 1
ATOM 1647 N N . PRO B 1 58 ? 6.883 -14.961 1.854 1 98.75 58 PRO B N 1
ATOM 1648 C CA . PRO B 1 58 ? 6.426 -16.266 2.318 1 98.75 58 PRO B CA 1
ATOM 1649 C C . PRO B 1 58 ? 7.176 -16.75 3.555 1 98.75 58 PRO B C 1
ATOM 1651 O O . PRO B 1 58 ? 6.559 -17.234 4.504 1 98.75 58 PRO B O 1
ATOM 1654 N N . ALA B 1 59 ? 8.445 -16.609 3.568 1 98.69 59 ALA B N 1
ATOM 1655 C CA . ALA B 1 59 ? 9.242 -17.031 4.719 1 98.69 59 ALA B CA 1
ATOM 1656 C C . ALA B 1 59 ? 8.867 -16.25 5.965 1 98.69 59 ALA B C 1
ATOM 1658 O O . ALA B 1 59 ? 8.789 -16.797 7.062 1 98.69 59 ALA B O 1
AT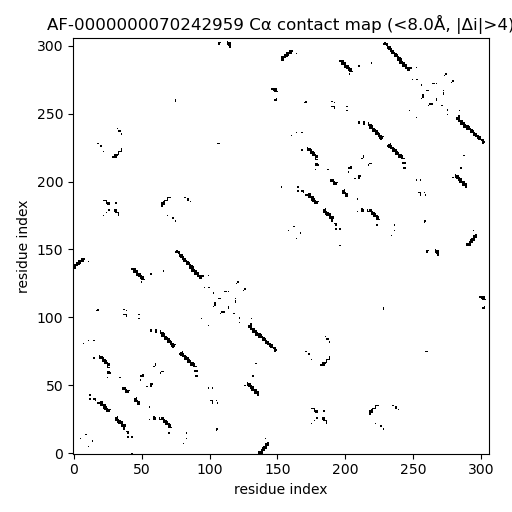OM 1659 N N . ARG B 1 60 ? 8.633 -14.961 5.844 1 98.75 60 ARG B N 1
ATOM 1660 C CA . ARG B 1 60 ? 8.234 -14.141 6.98 1 98.75 60 ARG B CA 1
ATOM 1661 C C . ARG B 1 60 ? 6.887 -14.586 7.539 1 98.75 60 ARG B C 1
ATOM 1663 O O . ARG B 1 60 ? 6.703 -14.656 8.758 1 98.75 60 ARG B O 1
ATOM 1670 N N . ILE B 1 61 ? 5.984 -14.883 6.656 1 98.75 61 ILE B N 1
ATOM 1671 C CA . ILE B 1 61 ? 4.652 -15.328 7.047 1 98.75 61 ILE B CA 1
ATOM 1672 C C . ILE B 1 61 ? 4.75 -16.656 7.789 1 98.75 61 ILE B C 1
ATOM 1674 O O . ILE B 1 61 ? 4.055 -16.875 8.781 1 98.75 61 ILE B O 1
ATOM 1678 N N . GLU B 1 62 ? 5.57 -17.547 7.312 1 98.38 62 GLU B N 1
ATOM 1679 C CA . GLU B 1 62 ? 5.77 -18.828 7.984 1 98.38 62 GLU B CA 1
ATOM 1680 C C . GLU B 1 62 ? 6.324 -18.625 9.391 1 98.38 62 GLU B C 1
ATOM 1682 O O . GLU B 1 62 ? 5.938 -19.344 10.32 1 98.38 62 GLU B O 1
ATOM 1687 N N . GLN B 1 63 ? 7.184 -17.703 9.508 1 98.06 63 GLN B N 1
ATOM 1688 C CA . GLN B 1 63 ? 7.816 -17.453 10.797 1 98.06 63 GLN B CA 1
ATOM 1689 C C . GLN B 1 63 ? 6.852 -16.75 11.75 1 98.06 63 GLN B C 1
ATOM 1691 O O . GLN B 1 63 ? 6.781 -17.094 12.938 1 98.06 63 GLN B O 1
ATOM 1696 N N . GLU B 1 64 ? 6.195 -15.75 11.289 1 98.38 64 GLU B N 1
ATOM 1697 C CA . GLU B 1 64 ? 5.195 -14.984 12.031 1 98.38 64 GLU B CA 1
ATOM 1698 C C . GLU B 1 64 ? 3.961 -14.711 11.18 1 98.38 64 GLU B C 1
ATOM 1700 O O . GLU B 1 64 ? 3.988 -13.852 10.297 1 98.38 64 GLU B O 1
ATOM 1705 N N . PRO B 1 65 ? 2.879 -15.375 11.477 1 98.75 65 PRO B N 1
ATOM 1706 C CA . PRO B 1 65 ? 1.729 -15.352 10.57 1 98.75 65 PRO B CA 1
ATOM 1707 C C . PRO B 1 65 ? 0.963 -14.031 10.625 1 98.75 65 PRO B C 1
ATOM 1709 O O . PRO B 1 65 ? 0.202 -13.719 9.703 1 98.75 65 PRO B O 1
ATOM 1712 N N . ALA B 1 66 ? 1.027 -13.32 11.781 1 98.81 66 ALA B N 1
ATOM 1713 C CA . ALA B 1 66 ? 0.306 -12.055 11.87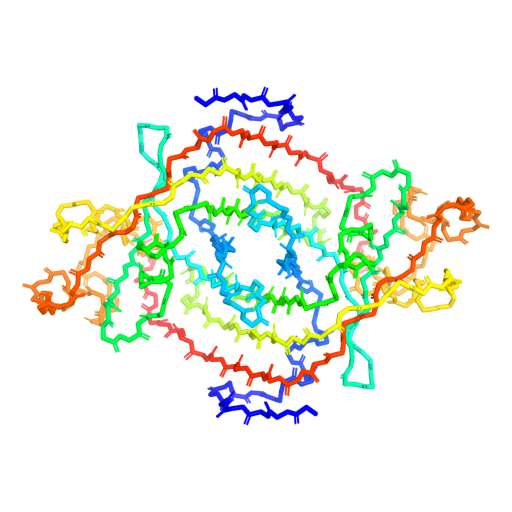5 1 98.81 66 ALA B CA 1
ATOM 1714 C C . ALA B 1 66 ? 0.73 -11.102 10.758 1 98.81 66 ALA B C 1
ATOM 1716 O O . ALA B 1 66 ? 1.924 -10.906 10.523 1 98.81 66 ALA B O 1
ATOM 1717 N N . CYS B 1 67 ? -0.224 -10.523 10.031 1 98.94 67 CYS B N 1
ATOM 1718 C CA . CYS B 1 67 ? 0.059 -9.648 8.906 1 98.94 67 CYS B CA 1
ATOM 1719 C C . CYS B 1 67 ? -1.101 -8.688 8.656 1 98.94 67 CYS B C 1
ATOM 1721 O O . CYS B 1 67 ? -2.129 -8.766 9.328 1 98.94 67 CYS B O 1
ATOM 1723 N N . ALA B 1 68 ? -0.914 -7.742 7.832 1 98.94 68 ALA B N 1
ATOM 1724 C CA . ALA B 1 68 ? -1.934 -6.781 7.418 1 98.94 68 ALA B CA 1
ATOM 1725 C C . ALA B 1 68 ? -1.878 -6.535 5.914 1 98.94 68 ALA B C 1
ATOM 1727 O O . ALA B 1 68 ? -0.804 -6.582 5.309 1 98.94 68 ALA B O 1
ATOM 1728 N N . LEU B 1 69 ? -2.996 -6.344 5.305 1 98.94 69 LEU B N 1
ATOM 1729 C CA . LEU B 1 69 ? -3.133 -6.059 3.881 1 98.94 69 LEU B CA 1
ATOM 1730 C C . LEU B 1 69 ? -3.93 -4.777 3.656 1 98.94 69 LEU B C 1
ATOM 1732 O O . LEU B 1 69 ? -5.031 -4.625 4.191 1 98.94 69 LEU B O 1
ATOM 1736 N N . GLY B 1 70 ? -3.371 -3.836 2.957 1 98.94 70 GLY B N 1
ATOM 1737 C CA . GLY B 1 70 ? -4.059 -2.613 2.58 1 98.94 70 GLY B CA 1
ATOM 1738 C C . GLY B 1 70 ? -4.309 -2.502 1.088 1 98.94 70 GLY B C 1
ATOM 1739 O O . GLY B 1 70 ? -3.451 -2.877 0.283 1 98.94 70 GLY B O 1
ATOM 1740 N N . VAL B 1 71 ? -5.469 -2.053 0.703 1 98.94 71 VAL B N 1
ATOM 1741 C CA . VAL B 1 71 ? -5.852 -1.824 -0.687 1 98.94 71 VAL B CA 1
ATOM 1742 C C . VAL B 1 71 ? -6.496 -0.447 -0.825 1 98.94 71 VAL B C 1
ATOM 1744 O O . VAL B 1 71 ? -7.375 -0.083 -0.04 1 98.94 71 VAL B O 1
ATOM 1747 N N . VAL B 1 72 ? -6.051 0.319 -1.833 1 98.88 72 VAL B N 1
ATOM 1748 C CA . VAL B 1 72 ? -6.562 1.669 -2.037 1 98.88 72 VAL B CA 1
ATOM 1749 C C . VAL B 1 72 ? -7.008 1.838 -3.488 1 98.88 72 VAL B C 1
ATOM 1751 O O . VAL B 1 72 ? -6.355 1.335 -4.406 1 98.88 72 VAL B O 1
ATOM 1754 N N . ASP B 1 73 ? -8.102 2.438 -3.703 1 98.44 73 ASP B N 1
ATOM 1755 C CA . ASP B 1 73 ? -8.477 3.043 -4.977 1 98.44 73 ASP B CA 1
ATOM 1756 C C . ASP B 1 73 ? -8.383 4.566 -4.914 1 98.44 73 ASP B C 1
ATOM 1758 O O . ASP B 1 73 ? -9.078 5.207 -4.125 1 98.44 73 ASP B O 1
ATOM 1762 N N . PHE B 1 74 ? -7.496 5.09 -5.664 1 98 74 PHE B N 1
ATOM 1763 C CA . PHE B 1 74 ? -7.203 6.516 -5.582 1 98 74 PHE B CA 1
ATOM 1764 C C . PHE B 1 74 ? -7.117 7.133 -6.973 1 98 74 PHE B C 1
ATOM 1766 O O . PHE B 1 74 ? -6.48 6.574 -7.867 1 98 74 PHE B O 1
ATOM 1773 N N . ASP B 1 75 ? -7.75 8.234 -7.203 1 95.5 75 ASP B N 1
ATOM 1774 C CA . ASP B 1 75 ? -7.684 9.086 -8.383 1 95.5 75 ASP B CA 1
ATOM 1775 C C . ASP B 1 75 ? -7.766 10.562 -8 1 95.5 75 ASP B C 1
ATOM 1777 O O . ASP B 1 75 ? -8.844 11.062 -7.672 1 95.5 75 ASP B O 1
ATOM 1781 N N . ALA B 1 76 ? -6.711 11.234 -8.047 1 93.19 76 ALA B N 1
ATOM 1782 C CA . ALA B 1 76 ? -6.633 12.617 -7.59 1 93.19 76 ALA B CA 1
ATOM 1783 C C . ALA B 1 76 ? -7.543 13.516 -8.422 1 93.19 76 ALA B C 1
ATOM 1785 O O . ALA B 1 76 ? -8.172 14.438 -7.883 1 93.19 76 ALA B O 1
ATOM 1786 N N . GLU B 1 77 ? -7.617 13.289 -9.719 1 91.62 77 GLU B N 1
ATOM 1787 C CA . GLU B 1 77 ? -8.406 14.133 -10.609 1 91.62 77 GLU B CA 1
ATOM 1788 C C . GLU B 1 77 ? -9.891 14.055 -10.281 1 91.62 77 GLU B C 1
ATOM 1790 O O . GLU B 1 77 ? -10.625 15.031 -10.453 1 91.62 77 GLU B O 1
ATOM 1795 N N . ARG B 1 78 ? -10.305 12.961 -9.75 1 95.25 78 ARG B N 1
ATOM 1796 C CA . ARG B 1 78 ? -11.719 12.758 -9.445 1 95.25 78 ARG B CA 1
ATOM 1797 C C . ARG B 1 78 ? -11.992 12.977 -7.961 1 95.25 78 ARG B C 1
ATOM 1799 O O . ARG B 1 78 ? -13.148 12.992 -7.531 1 95.25 78 ARG B O 1
ATOM 1806 N N . GLY B 1 79 ? -10.93 13.086 -7.191 1 96.44 79 GLY B N 1
ATOM 1807 C CA . 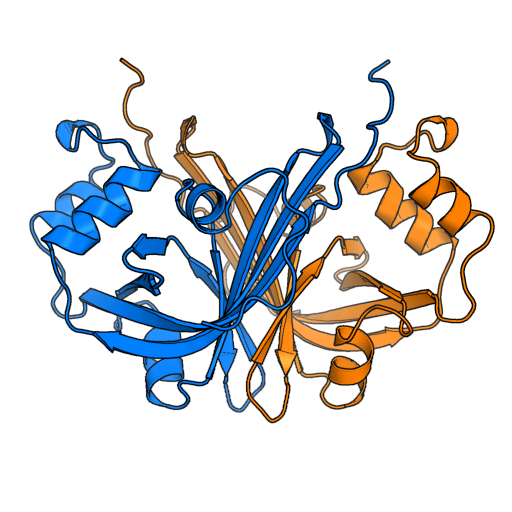GLY B 1 79 ? -11.07 13.188 -5.746 1 96.44 79 GLY B CA 1
ATOM 1808 C C . GLY B 1 79 ? -11.453 11.875 -5.09 1 96.44 79 GLY B C 1
ATOM 1809 O O . GLY B 1 79 ? -12.117 11.859 -4.051 1 96.44 79 GLY B O 1
ATOM 1810 N N . LEU B 1 80 ? -11.211 10.789 -5.777 1 97.62 80 LEU B N 1
ATOM 1811 C CA . LEU B 1 80 ? -11.57 9.469 -5.277 1 97.62 80 LEU B CA 1
ATOM 1812 C C . LEU B 1 80 ? -10.5 8.945 -4.32 1 97.62 80 LEU B C 1
ATOM 1814 O O . LEU B 1 80 ? -9.312 8.93 -4.652 1 97.62 80 LEU B O 1
ATOM 1818 N N . VAL B 1 81 ? -10.867 8.562 -3.145 1 98.5 81 VAL B N 1
ATOM 1819 C CA . VAL B 1 81 ? -10.031 7.879 -2.16 1 98.5 81 VAL B CA 1
ATOM 1820 C C . VAL B 1 81 ? -10.875 6.859 -1.396 1 98.5 81 VAL B C 1
ATOM 1822 O O . VAL B 1 81 ? -11.602 7.215 -0.467 1 98.5 81 VAL B O 1
ATOM 1825 N N . GLN B 1 82 ? -10.742 5.652 -1.747 1 98.81 82 GLN B N 1
ATOM 1826 C CA . GLN B 1 82 ? -11.359 4.543 -1.028 1 98.81 82 GLN B CA 1
ATOM 1827 C C . GLN B 1 82 ? -10.32 3.494 -0.639 1 98.81 82 GLN B C 1
ATOM 1829 O O . GLN B 1 82 ? -9.406 3.207 -1.408 1 98.81 82 GLN B O 1
ATOM 1834 N N . HIS B 1 83 ? -10.438 2.967 0.56 1 98.81 83 HIS B N 1
ATOM 1835 C CA . HIS B 1 83 ? -9.445 1.974 0.948 1 98.81 83 HIS B CA 1
ATOM 1836 C C . HIS B 1 83 ? -10.039 0.93 1.884 1 98.81 83 HIS B C 1
ATOM 1838 O O . HIS B 1 83 ? -11.008 1.212 2.6 1 98.81 83 HIS B O 1
ATOM 1844 N N . VAL B 1 84 ? -9.562 -0.222 1.872 1 98.88 84 VAL B N 1
ATOM 1845 C CA . VAL B 1 84 ? -9.852 -1.329 2.777 1 98.88 84 VAL B CA 1
ATOM 1846 C C . VAL B 1 84 ? -8.562 -1.816 3.43 1 98.88 84 VAL B C 1
ATOM 1848 O O . VAL B 1 84 ? -7.555 -2.025 2.748 1 98.88 84 VAL B O 1
ATOM 1851 N N . GLY B 1 85 ? -8.57 -1.905 4.727 1 98.88 85 GLY B N 1
ATOM 1852 C CA . GLY B 1 85 ? -7.496 -2.496 5.508 1 98.88 85 GLY B CA 1
ATOM 1853 C C . GLY B 1 85 ? -7.902 -3.779 6.207 1 98.88 85 GLY B C 1
ATOM 1854 O O . GLY B 1 85 ? -8.969 -3.846 6.828 1 98.88 85 GLY B O 1
ATOM 1855 N N . ILE B 1 86 ? -7.062 -4.738 6.113 1 98.88 86 ILE B N 1
ATOM 1856 C CA . ILE B 1 86 ? -7.281 -6.043 6.73 1 98.88 86 ILE B CA 1
ATOM 1857 C C . ILE B 1 86 ? -6.16 -6.34 7.719 1 98.88 86 ILE B C 1
ATOM 1859 O O . ILE B 1 86 ? -4.984 -6.137 7.414 1 98.88 86 ILE B O 1
ATOM 1863 N N . ARG B 1 87 ? -6.504 -6.75 8.875 1 98.81 87 ARG B N 1
ATOM 1864 C CA . ARG B 1 87 ? -5.602 -7.441 9.781 1 98.81 87 ARG B CA 1
ATOM 1865 C C . ARG B 1 87 ? -5.973 -8.914 9.914 1 98.81 87 ARG B C 1
ATOM 1867 O O . ARG B 1 87 ? -7.156 -9.258 10 1 98.81 87 ARG B O 1
ATOM 1874 N N . GLY B 1 88 ? -4.934 -9.695 9.875 1 98.75 88 GLY B N 1
ATOM 1875 C CA . GLY B 1 88 ? -5.223 -11.117 9.961 1 98.75 88 GLY B CA 1
ATOM 1876 C C . GLY B 1 88 ? -3.975 -11.977 10.07 1 98.75 88 GLY B C 1
ATOM 1877 O O . GLY B 1 88 ? -2.971 -11.547 10.648 1 98.75 88 GLY B O 1
ATOM 1878 N N . ARG B 1 89 ? -4.164 -13.266 9.633 1 98.75 89 ARG B N 1
ATOM 1879 C CA . ARG B 1 89 ? -3.084 -14.242 9.695 1 98.75 89 ARG B CA 1
ATOM 1880 C C . ARG B 1 89 ? -2.816 -14.852 8.32 1 98.75 89 ARG B C 1
ATOM 1882 O O . ARG B 1 89 ? -3.752 -15.242 7.617 1 98.75 89 ARG B O 1
ATOM 1889 N N . GLY B 1 90 ? -1.536 -14.906 8.023 1 98.88 90 GLY B N 1
ATOM 1890 C CA . GLY B 1 90 ? -1.104 -15.508 6.773 1 98.88 90 GLY B CA 1
ATOM 1891 C C . GLY B 1 90 ? -0.674 -16.953 6.93 1 98.88 90 GLY B C 1
ATOM 1892 O O . GLY B 1 90 ? -0.259 -17.375 8.008 1 98.88 90 GLY B O 1
ATOM 1893 N N . SER B 1 91 ? -0.777 -17.703 5.91 1 98.88 91 SER B N 1
ATOM 1894 C CA . SER B 1 91 ? -0.199 -19.047 5.789 1 98.88 91 SER B CA 1
ATOM 1895 C C . SER B 1 91 ? 0.309 -19.297 4.371 1 98.88 91 SER B C 1
ATOM 1897 O O . SER B 1 91 ? -0.217 -18.734 3.408 1 98.88 91 SER B O 1
ATOM 1899 N N . VAL B 1 92 ? 1.34 -20.062 4.316 1 98.88 92 VAL B N 1
ATOM 1900 C CA . VAL B 1 92 ? 1.877 -20.438 3.016 1 98.88 92 VAL B CA 1
ATOM 1901 C C . VAL B 1 92 ? 1.232 -21.75 2.555 1 98.88 92 VAL B C 1
ATOM 1903 O O . VAL B 1 92 ? 1.23 -22.734 3.289 1 98.88 92 VAL B O 1
ATOM 1906 N N . GLU B 1 93 ? 0.647 -21.688 1.33 1 98.56 93 GLU B N 1
ATOM 1907 C CA . GLU B 1 93 ? -0.024 -22.844 0.753 1 98.56 93 GLU B CA 1
ATOM 1908 C C . GLU B 1 93 ? 0.652 -23.281 -0.542 1 98.56 93 GLU B C 1
ATOM 1910 O O . GLU B 1 93 ? 1.342 -22.5 -1.189 1 98.56 93 GLU B O 1
ATOM 1915 N N . ALA B 1 94 ? 0.474 -24.609 -0.826 1 97.94 94 ALA B N 1
ATOM 1916 C CA . ALA B 1 94 ? 0.989 -25.109 -2.098 1 97.94 94 ALA B CA 1
ATOM 1917 C C . ALA B 1 94 ? 0.381 -24.344 -3.273 1 97.94 94 ALA B C 1
ATOM 1919 O O . ALA B 1 94 ? -0.767 -23.906 -3.205 1 97.94 94 ALA B O 1
ATOM 1920 N N . PHE B 1 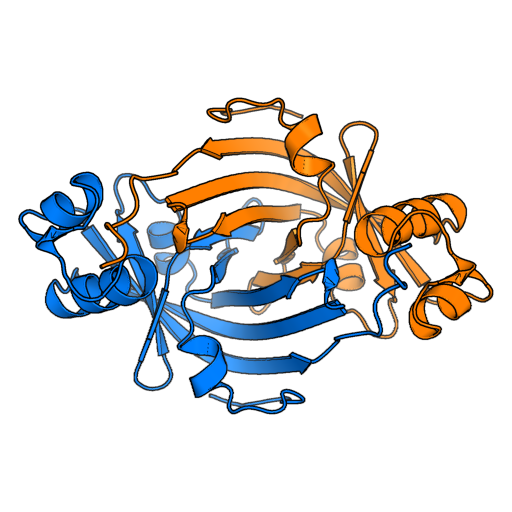95 ? 1.156 -24.312 -4.281 1 98.25 95 PHE B N 1
ATOM 1921 C CA . PHE B 1 95 ? 0.678 -23.703 -5.512 1 98.25 95 PHE B CA 1
ATOM 1922 C C . PHE B 1 95 ? -0.569 -24.406 -6.027 1 98.25 95 PHE B C 1
ATOM 1924 O O . PHE B 1 95 ? -0.646 -25.641 -6.008 1 98.25 95 PHE B O 1
ATOM 1931 N N . ASN B 1 96 ? -1.585 -23.703 -6.312 1 98.12 96 ASN B N 1
ATOM 1932 C CA . ASN B 1 96 ? -2.816 -24.141 -6.957 1 98.12 96 ASN B CA 1
ATOM 1933 C C . ASN B 1 96 ? -3.027 -23.453 -8.297 1 98.12 96 ASN B C 1
ATOM 1935 O O . ASN B 1 96 ? -3.342 -22.266 -8.344 1 98.12 96 ASN B O 1
ATOM 1939 N N . ARG B 1 97 ? -2.836 -24.203 -9.359 1 97.44 97 ARG B N 1
ATOM 1940 C CA . ARG B 1 97 ? -2.816 -23.641 -10.711 1 97.44 97 ARG B CA 1
ATOM 1941 C C . ARG B 1 97 ? -4.133 -22.938 -11.023 1 97.44 97 ARG B C 1
ATOM 1943 O O . ARG B 1 97 ? -4.137 -21.828 -11.578 1 97.44 97 ARG B O 1
ATOM 1950 N N . ASP B 1 98 ? -5.242 -23.578 -10.695 1 97.81 98 ASP B N 1
ATOM 1951 C CA . ASP B 1 98 ? -6.547 -23.016 -11.008 1 97.81 98 ASP B CA 1
ATOM 1952 C C . ASP B 1 98 ? -6.746 -21.672 -10.289 1 97.81 98 ASP B C 1
ATOM 1954 O O . ASP B 1 98 ? -7.199 -20.703 -10.898 1 97.81 98 ASP B O 1
ATOM 1958 N N . ARG B 1 99 ? -6.43 -21.578 -9.055 1 98.31 99 ARG B N 1
ATOM 1959 C CA . ARG B 1 99 ? -6.57 -20.344 -8.289 1 98.31 99 ARG B CA 1
ATOM 1960 C C . ARG B 1 99 ? -5.605 -19.281 -8.797 1 98.31 99 ARG B C 1
ATOM 1962 O O . ARG B 1 99 ? -5.969 -18.109 -8.906 1 98.31 99 ARG B O 1
ATOM 1969 N N . ALA B 1 100 ? -4.383 -19.688 -9.07 1 98.31 100 ALA B N 1
ATOM 1970 C CA . ALA B 1 100 ? -3.402 -18.75 -9.609 1 98.31 100 ALA B CA 1
ATOM 1971 C C . ALA B 1 100 ? -3.875 -18.156 -10.93 1 98.31 100 ALA B C 1
ATOM 1973 O O . ALA B 1 100 ? -3.693 -16.969 -11.188 1 98.31 100 ALA B O 1
ATOM 1974 N N . GLU B 1 101 ? -4.426 -19.031 -11.773 1 98.06 101 GLU B N 1
ATOM 1975 C CA . GLU B 1 101 ? -4.922 -18.547 -13.055 1 98.06 101 GLU B CA 1
ATOM 1976 C C . GLU B 1 101 ? -6.062 -17.562 -12.867 1 98.06 101 GLU B C 1
ATOM 1978 O O . GLU B 1 101 ? -6.125 -16.547 -13.57 1 98.06 101 GLU B O 1
ATOM 1983 N N . ARG B 1 102 ? -7.027 -17.812 -11.922 1 98.12 102 ARG B N 1
ATOM 1984 C CA . ARG B 1 102 ? -8.094 -16.859 -11.633 1 98.12 102 ARG B CA 1
ATOM 1985 C C . ARG B 1 102 ? -7.523 -15.547 -11.109 1 98.12 102 ARG B C 1
ATOM 1987 O O . ARG B 1 102 ? -8 -14.469 -11.461 1 98.12 102 ARG B O 1
ATOM 1994 N N . LEU B 1 103 ? -6.48 -15.664 -10.312 1 98.31 103 LEU B N 1
ATOM 1995 C CA . LEU B 1 103 ? -5.816 -14.477 -9.789 1 98.31 103 LEU B CA 1
ATOM 1996 C C . LEU B 1 103 ? -5.23 -13.633 -10.914 1 98.31 103 LEU B C 1
ATOM 1998 O O . LEU B 1 103 ? -5.504 -12.438 -11.008 1 98.31 103 LEU B O 1
ATOM 2002 N N . LEU B 1 104 ? -4.469 -14.266 -11.781 1 97.75 104 LEU B N 1
ATOM 2003 C CA . LEU B 1 104 ? -3.828 -13.531 -12.867 1 97.75 104 LEU B CA 1
ATOM 2004 C C . LEU B 1 104 ? -4.863 -12.977 -13.836 1 97.75 104 LEU B C 1
ATOM 2006 O O . LEU B 1 104 ? -4.711 -11.867 -14.352 1 97.75 104 LEU B O 1
ATOM 2010 N N . ALA B 1 105 ? -5.949 -13.711 -14.094 1 96.75 105 ALA B N 1
ATOM 2011 C CA . ALA B 1 105 ? -7 -13.281 -15.008 1 96.75 105 ALA B CA 1
ATOM 2012 C C . ALA B 1 105 ? -7.668 -12 -14.508 1 96.75 105 ALA B C 1
ATOM 2014 O O . ALA B 1 105 ? -8.117 -11.18 -15.312 1 96.75 105 ALA B O 1
ATOM 2015 N N . ARG B 1 106 ? -7.703 -11.836 -13.227 1 95.94 106 ARG B N 1
ATOM 2016 C CA . ARG B 1 106 ? -8.281 -10.633 -12.641 1 95.94 106 ARG B CA 1
ATOM 2017 C C . ARG B 1 106 ? -7.543 -9.383 -13.109 1 95.94 106 ARG B C 1
ATOM 2019 O O . ARG B 1 106 ? -8.156 -8.336 -13.312 1 95.94 106 ARG B O 1
ATOM 2026 N N . TYR B 1 107 ? -6.242 -9.477 -13.258 1 96.75 107 TYR B N 1
ATOM 2027 C CA . TYR B 1 107 ? -5.41 -8.32 -13.578 1 96.75 107 TYR B CA 1
ATOM 2028 C C . TYR B 1 107 ? -5.121 -8.242 -15.07 1 96.75 107 TYR B C 1
ATOM 2030 O O . TYR B 1 107 ? -4.945 -7.152 -15.617 1 96.75 107 TYR B O 1
ATOM 2038 N N . LEU B 1 108 ? -5.105 -9.414 -15.758 1 96.38 108 LEU B N 1
ATOM 2039 C CA . LEU B 1 108 ? -4.586 -9.461 -17.125 1 96.38 108 LEU B CA 1
ATOM 2040 C C . LEU B 1 108 ? -5.715 -9.633 -18.125 1 96.38 108 LEU B C 1
ATOM 2042 O O . LEU B 1 108 ? -5.504 -9.5 -19.328 1 96.38 108 LEU B O 1
ATOM 2046 N N . GLY B 1 109 ? -6.887 -9.914 -17.609 1 94.19 109 GLY B N 1
ATOM 2047 C CA . GLY B 1 109 ? -8.016 -10.227 -18.469 1 94.19 109 GLY B CA 1
ATOM 2048 C C . GLY B 1 109 ? -8.305 -11.711 -18.562 1 94.19 109 GLY B C 1
ATOM 2049 O O . GLY B 1 109 ? -7.434 -12.539 -18.297 1 94.19 109 GLY B O 1
ATOM 2050 N N . ALA B 1 110 ? -9.492 -12.078 -18.984 1 92.62 110 ALA B N 1
ATOM 2051 C CA . ALA B 1 110 ? -10 -13.445 -18.938 1 92.62 110 ALA B CA 1
ATOM 2052 C C . ALA B 1 110 ? -9.375 -14.305 -20.047 1 92.62 110 ALA B C 1
ATOM 2054 O O . ALA B 1 110 ? -9.289 -15.523 -19.906 1 92.62 110 ALA B O 1
ATOM 2055 N N . ASP B 1 111 ? -8.938 -13.703 -21.141 1 93.62 111 ASP B N 1
ATOM 2056 C CA . ASP B 1 111 ? -8.383 -14.445 -22.266 1 93.62 111 ASP B CA 1
ATOM 2057 C C . ASP B 1 111 ? -6.875 -14.648 -22.109 1 93.62 111 ASP B C 1
ATOM 2059 O O . ASP B 1 111 ? -6.082 -13.766 -22.438 1 93.62 111 ASP B O 1
ATOM 2063 N N . ARG B 1 112 ? -6.43 -15.773 -21.734 1 93.38 112 ARG B N 1
ATOM 2064 C CA . ARG B 1 112 ? -5.043 -16.109 -21.438 1 93.38 112 ARG B CA 1
ATOM 2065 C C . ARG B 1 112 ? -4.164 -15.961 -22.672 1 93.38 112 ARG B C 1
ATOM 2067 O O . ARG B 1 112 ? -2.973 -15.664 -22.562 1 93.38 112 ARG B O 1
ATOM 2074 N N . SER B 1 113 ? -4.695 -16.188 -23.812 1 92.81 113 SER B N 1
ATOM 2075 C CA . SER B 1 113 ? -3.91 -16.141 -25.031 1 92.81 113 SER B CA 1
ATOM 2076 C C . SER B 1 113 ? -3.293 -14.766 -25.25 1 92.81 113 SER B C 1
ATOM 2078 O O . SER B 1 113 ? -2.309 -14.625 -25.984 1 92.81 113 SER B O 1
ATOM 2080 N N . GLY B 1 114 ? -3.883 -13.727 -24.641 1 94 114 GLY B N 1
ATOM 2081 C CA . GLY B 1 114 ? -3.375 -12.367 -24.781 1 94 114 GLY B CA 1
ATOM 2082 C C . GLY B 1 114 ? -2.418 -11.969 -23.672 1 94 114 GLY B C 1
ATOM 2083 O O . GLY B 1 114 ? -1.889 -10.859 -23.672 1 94 114 GLY B O 1
ATOM 2084 N N . TRP B 1 115 ? -2.184 -12.852 -22.734 1 96.44 115 TRP B N 1
ATOM 2085 C CA . TRP B 1 115 ? -1.338 -12.516 -21.594 1 96.44 115 TRP B CA 1
ATOM 2086 C C . TRP B 1 115 ? 0.114 -12.344 -22.031 1 96.44 115 TRP B C 1
ATOM 2088 O O . TRP B 1 115 ? 0.578 -13.016 -22.953 1 96.44 115 TRP B O 1
ATOM 2098 N N . ASP B 1 116 ? 0.794 -11.383 -21.328 1 96.62 116 ASP B N 1
ATOM 2099 C CA . ASP B 1 116 ? 2.252 -11.383 -21.406 1 96.62 116 ASP B CA 1
ATOM 2100 C C . ASP 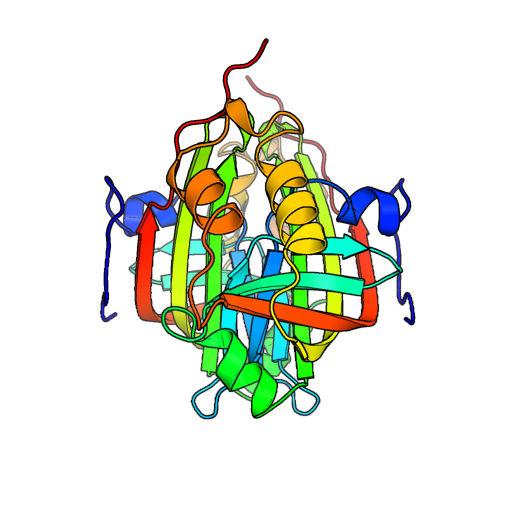B 1 116 ? 2.812 -12.781 -21.141 1 96.62 116 ASP B C 1
ATOM 2102 O O . ASP B 1 116 ? 2.354 -13.477 -20.234 1 96.62 116 ASP B O 1
ATOM 2106 N N . ARG B 1 117 ? 3.809 -13.211 -21.875 1 94.88 117 ARG B N 1
ATOM 2107 C CA . ARG B 1 117 ? 4.355 -14.562 -21.828 1 94.88 117 ARG B CA 1
ATOM 2108 C C . ARG B 1 117 ? 4.859 -14.906 -20.438 1 94.88 117 ARG B C 1
ATOM 2110 O O . ARG B 1 117 ? 4.773 -16.047 -20 1 94.88 117 ARG B O 1
ATOM 2117 N N . ARG B 1 118 ? 5.352 -13.945 -19.781 1 94.62 118 ARG B N 1
ATOM 2118 C CA . ARG B 1 118 ? 5.871 -14.188 -18.438 1 94.62 118 ARG B CA 1
ATOM 2119 C C . ARG B 1 118 ? 4.812 -14.844 -17.562 1 94.62 118 ARG B C 1
ATOM 2121 O O . ARG B 1 118 ? 5.117 -15.758 -16.781 1 94.62 118 ARG B O 1
ATOM 2128 N N . PHE B 1 119 ? 3.588 -14.43 -17.672 1 96.31 119 PHE B N 1
ATOM 2129 C CA . PHE B 1 119 ? 2.512 -14.945 -16.844 1 96.31 119 PHE B CA 1
ATOM 2130 C C . PHE B 1 119 ? 1.937 -16.234 -17.438 1 96.31 119 PHE B C 1
ATOM 2132 O O . PHE B 1 119 ? 1.646 -17.188 -16.719 1 96.31 119 PHE B O 1
ATOM 2139 N N . ALA B 1 120 ? 1.729 -16.188 -18.75 1 95.44 120 ALA B N 1
ATOM 2140 C CA . ALA B 1 120 ? 1.213 -17.375 -19.406 1 95.44 120 ALA B CA 1
ATOM 2141 C C . ALA B 1 120 ? 2.125 -18.578 -19.172 1 95.44 120 ALA B C 1
ATOM 2143 O O . ALA B 1 120 ? 1.651 -19.672 -18.859 1 95.44 120 ALA B O 1
ATOM 2144 N N . ASP B 1 121 ? 3.443 -18.391 -19.312 1 95.06 121 ASP B N 1
ATOM 2145 C CA . ASP B 1 121 ? 4.418 -19.453 -19.109 1 95.06 121 ASP B CA 1
ATOM 2146 C C . ASP B 1 121 ? 4.438 -19.906 -17.656 1 95.06 121 ASP B C 1
ATOM 2148 O O . ASP B 1 121 ? 4.617 -21.094 -17.375 1 95.06 121 ASP B O 1
ATOM 2152 N N . TYR B 1 122 ? 4.273 -18.984 -16.781 1 94.5 122 TYR B N 1
ATOM 2153 C CA . TYR B 1 122 ? 4.242 -19.281 -15.359 1 94.5 122 TYR B CA 1
ATOM 2154 C C . TYR B 1 122 ? 3.109 -20.25 -15.031 1 94.5 122 TYR B C 1
ATOM 2156 O O . TYR B 1 122 ? 3.281 -21.172 -14.234 1 94.5 122 TYR B O 1
ATOM 2164 N N . ILE B 1 123 ? 1.9 -20.062 -15.594 1 95.31 123 ILE B N 1
ATOM 2165 C CA . ILE B 1 123 ? 0.756 -20.938 -15.352 1 95.31 123 ILE B CA 1
ATOM 2166 C C . ILE B 1 123 ? 0.978 -22.266 -16.047 1 95.31 123 ILE B C 1
ATOM 2168 O O . ILE B 1 123 ? 0.663 -23.328 -15.5 1 95.31 123 ILE B O 1
ATOM 2172 N N . ALA B 1 124 ? 1.534 -22.234 -17.219 1 95.38 124 ALA B N 1
ATOM 2173 C CA . ALA B 1 124 ? 1.75 -23.453 -18 1 95.38 124 ALA B CA 1
ATOM 2174 C C . ALA B 1 124 ? 2.785 -24.359 -17.344 1 95.38 124 ALA B C 1
ATOM 2176 O O . ALA B 1 124 ? 2.656 -25.578 -17.359 1 95.38 124 ALA B O 1
ATOM 2177 N N . ASP B 1 125 ? 3.814 -23.75 -16.781 1 95.81 125 ASP B N 1
ATOM 2178 C CA . ASP B 1 125 ? 4.918 -24.484 -16.172 1 95.81 125 ASP B CA 1
ATOM 2179 C C . ASP B 1 125 ? 5.434 -23.781 -14.93 1 95.81 125 ASP B C 1
ATOM 2181 O O . ASP B 1 125 ? 6.527 -23.203 -14.945 1 95.81 125 ASP B O 1
ATOM 2185 N N . PRO B 1 126 ? 4.723 -23.891 -13.852 1 95.44 126 PRO B N 1
ATOM 2186 C CA . PRO B 1 126 ? 5.133 -23.188 -12.625 1 95.44 126 PRO B CA 1
ATOM 2187 C C . PRO B 1 126 ? 6.453 -23.719 -12.062 1 95.44 126 PRO B C 1
ATOM 2189 O O . PRO B 1 126 ? 6.777 -24.891 -12.234 1 95.44 126 PRO B O 1
ATOM 2192 N N . THR B 1 127 ? 7.148 -22.828 -11.445 1 95.56 127 THR B N 1
ATOM 2193 C CA . THR B 1 127 ? 8.383 -23.234 -10.789 1 95.56 127 THR B CA 1
ATOM 2194 C C . THR B 1 127 ? 8.094 -24.172 -9.617 1 95.56 127 THR B C 1
ATOM 2196 O O . THR B 1 127 ? 6.973 -24.203 -9.102 1 95.56 127 THR B O 1
ATOM 2199 N N . GLU B 1 128 ? 9.125 -24.828 -9.156 1 97 128 GLU B N 1
ATOM 2200 C CA . GLU B 1 128 ? 8.984 -25.703 -8 1 97 128 GLU B CA 1
ATOM 2201 C C . GLU B 1 128 ? 8.773 -24.906 -6.719 1 97 128 GLU B C 1
ATOM 2203 O O . GLU B 1 128 ? 8.289 -25.438 -5.719 1 97 128 GLU B O 1
ATOM 2208 N N . THR B 1 129 ? 9.078 -23.688 -6.766 1 98 129 THR B N 1
ATOM 2209 C CA . THR B 1 129 ? 9.023 -22.844 -5.57 1 98 129 THR B CA 1
ATOM 2210 C C . THR B 1 129 ? 7.797 -21.938 -5.605 1 98 129 THR B C 1
ATOM 2212 O O . THR B 1 129 ? 7.641 -21.062 -4.754 1 98 129 THR B O 1
ATOM 2215 N N . ALA B 1 130 ? 6.941 -22.141 -6.676 1 98.31 130 ALA B N 1
ATOM 2216 C CA . ALA B 1 130 ? 5.684 -21.391 -6.75 1 98.31 130 ALA B CA 1
ATOM 2217 C C . ALA B 1 130 ? 4.766 -21.766 -5.59 1 98.31 130 ALA B C 1
ATOM 2219 O O . ALA B 1 130 ? 4.684 -22.922 -5.195 1 98.31 130 ALA B O 1
ATOM 2220 N N . LEU B 1 131 ? 4.109 -20.812 -5 1 98.69 131 LEU B N 1
ATOM 2221 C CA . LEU B 1 131 ? 3.215 -21.031 -3.869 1 98.69 131 LEU B CA 1
ATOM 2222 C C . LEU B 1 131 ? 2.137 -19.953 -3.818 1 98.69 131 LEU B C 1
ATOM 2224 O O . LEU B 1 131 ? 2.119 -19.047 -4.652 1 98.69 131 LEU B O 1
ATOM 2228 N N . LEU B 1 132 ? 1.165 -20.125 -2.982 1 98.75 132 LEU B N 1
ATOM 2229 C CA . LEU B 1 132 ? 0.191 -19.094 -2.631 1 98.75 132 LEU B CA 1
ATOM 2230 C C . LEU B 1 132 ? 0.276 -18.75 -1.147 1 98.75 132 LEU B C 1
ATOM 2232 O O . LEU B 1 132 ? 0.535 -19.625 -0.317 1 98.75 132 LEU B O 1
ATOM 2236 N N . VAL B 1 133 ? 0.127 -17.531 -0.844 1 98.88 133 VAL B N 1
ATOM 2237 C CA . VAL B 1 133 ? -0.065 -17.094 0.535 1 98.88 133 VAL B CA 1
ATOM 2238 C C . VAL B 1 133 ? -1.538 -16.781 0.774 1 98.88 133 VAL B C 1
ATOM 2240 O O . VAL B 1 133 ? -2.156 -16.047 -0.008 1 98.88 133 VAL B O 1
ATOM 2243 N N . ARG B 1 134 ? -2.027 -17.375 1.754 1 98.94 134 ARG B N 1
ATOM 2244 C CA . ARG B 1 134 ? -3.4 -17.141 2.186 1 98.94 134 ARG B CA 1
ATOM 2245 C C . ARG B 1 134 ? -3.445 -16.141 3.342 1 98.94 134 ARG B C 1
ATOM 2247 O O . ARG B 1 134 ? -2.746 -16.328 4.344 1 98.94 134 ARG B O 1
ATOM 2254 N N . VAL B 1 135 ? -4.203 -15.094 3.223 1 98.94 135 VAL B N 1
ATOM 2255 C CA . VAL B 1 135 ? -4.418 -14.141 4.309 1 98.94 135 VAL B CA 1
ATOM 2256 C C . VAL B 1 135 ? -5.852 -14.258 4.82 1 98.94 135 VAL B C 1
ATOM 2258 O O . VAL B 1 135 ? -6.793 -13.828 4.148 1 98.94 135 VAL B O 1
ATOM 2261 N N . GLU B 1 136 ? -5.965 -14.812 5.949 1 98.81 136 GLU B N 1
ATOM 2262 C CA . GLU B 1 136 ? -7.258 -14.93 6.609 1 98.81 136 GLU B CA 1
ATOM 2263 C C . GLU B 1 136 ? -7.578 -13.688 7.434 1 98.81 136 GLU B C 1
ATOM 2265 O O . GLU B 1 136 ? -6.906 -13.406 8.43 1 98.81 136 GLU B O 1
ATOM 2270 N N . PRO B 1 137 ? -8.695 -13 7.047 1 98.75 137 PRO B N 1
ATOM 2271 C CA . PRO B 1 137 ? -9 -11.766 7.77 1 98.75 137 PRO B CA 1
ATOM 2272 C C . PRO B 1 137 ? -9.516 -12.016 9.18 1 98.75 137 PRO B C 1
ATOM 2274 O O . PRO B 1 137 ? -10.297 -12.945 9.398 1 98.75 137 PRO B O 1
ATOM 2277 N N . GLU B 1 138 ? -9.016 -11.242 10.062 1 98.56 138 GLU B N 1
ATOM 2278 C CA . GLU B 1 138 ? -9.594 -11.188 11.398 1 98.56 138 GLU B CA 1
ATOM 2279 C C . GLU B 1 138 ? -10.445 -9.93 11.578 1 98.56 138 GLU B C 1
ATOM 2281 O O . GLU B 1 138 ? -11.617 -10.008 11.945 1 98.56 138 GLU B O 1
ATOM 2286 N N . THR B 1 139 ? -9.906 -8.727 11.32 1 98.5 139 THR B N 1
ATOM 2287 C CA . THR B 1 139 ? -10.641 -7.465 11.344 1 98.5 139 THR B CA 1
ATOM 2288 C C . THR B 1 139 ? -10.492 -6.727 10.016 1 98.5 139 THR B C 1
ATOM 2290 O O . THR B 1 139 ? -9.477 -6.859 9.336 1 98.5 139 THR B O 1
ATOM 2293 N N . VAL B 1 140 ? -11.523 -6 9.633 1 98.69 140 VAL B N 1
ATOM 2294 C CA . VAL B 1 140 ? -11.508 -5.25 8.383 1 98.69 140 VAL B CA 1
ATOM 2295 C C . VAL B 1 140 ? -12.062 -3.846 8.617 1 98.69 140 VAL B C 1
ATOM 2297 O O . VAL B 1 140 ? -13.078 -3.676 9.297 1 98.69 140 VAL B O 1
ATOM 2300 N N . VAL B 1 141 ? -11.375 -2.869 8.133 1 98.69 141 VAL B N 1
ATOM 2301 C CA . VAL B 1 141 ? -11.836 -1.485 8.094 1 98.69 141 VAL B CA 1
ATOM 2302 C C . VAL B 1 141 ? -11.93 -1.018 6.641 1 98.69 141 VAL B C 1
ATOM 2304 O O . VAL B 1 141 ? -11 -1.209 5.859 1 98.69 141 VAL B O 1
ATOM 2307 N N . ALA B 1 142 ? -13.039 -0.484 6.262 1 98.81 142 ALA B N 1
ATOM 2308 C CA . ALA B 1 142 ? -13.266 0.041 4.918 1 98.81 142 ALA B CA 1
ATOM 2309 C C . ALA B 1 142 ? -13.773 1.48 4.973 1 98.81 142 ALA B C 1
ATOM 2311 O O . ALA B 1 142 ? -14.773 1.771 5.641 1 98.81 142 ALA B O 1
ATOM 2312 N N . ARG B 1 143 ? -13.102 2.371 4.27 1 98.75 143 ARG B N 1
ATOM 2313 C CA . ARG B 1 143 ? -13.43 3.787 4.402 1 98.75 143 ARG B CA 1
ATOM 2314 C C . ARG B 1 143 ? -13.477 4.465 3.037 1 98.75 143 ARG B C 1
ATOM 2316 O O . ARG B 1 143 ? -12.656 4.184 2.166 1 98.75 143 ARG B O 1
ATOM 2323 N N . ASP B 1 144 ? -14.5 5.277 2.797 1 98.69 144 ASP B N 1
ATOM 2324 C CA . ASP B 1 144 ? -14.547 6.258 1.717 1 98.69 144 ASP B CA 1
ATOM 2325 C C . ASP B 1 144 ? -14.141 7.641 2.215 1 98.69 144 ASP B C 1
ATOM 2327 O O . ASP B 1 144 ? -14.883 8.281 2.963 1 98.69 144 ASP B O 1
ATOM 2331 N N . GLN B 1 145 ? -12.969 8.047 1.812 1 98.06 145 GLN B N 1
ATOM 2332 C CA . GLN B 1 145 ? -12.453 9.352 2.221 1 98.06 145 GLN B CA 1
ATOM 2333 C C . GLN B 1 145 ? -12.297 10.281 1.024 1 98.06 145 GLN B C 1
ATOM 2335 O O . GLN B 1 145 ? -11.367 11.094 0.977 1 98.06 145 GLN B O 1
ATOM 2340 N N . SER B 1 146 ? -13.141 10.07 0.039 1 98.31 146 SER B N 1
ATOM 2341 C CA . SER B 1 146 ? -13.141 10.898 -1.164 1 98.31 146 SER B CA 1
ATOM 2342 C C . SER B 1 146 ? -13.422 12.359 -0.833 1 98.31 146 SER B C 1
ATOM 2344 O O . SER B 1 146 ? -13.906 12.672 0.256 1 98.31 146 SER B O 1
ATOM 2346 N N . TYR B 1 147 ? -13.07 13.18 -1.741 1 97.44 147 TYR B N 1
ATOM 2347 C CA . TYR B 1 147 ? -13.203 14.617 -1.556 1 97.44 147 TYR B CA 1
ATOM 2348 C C . TYR B 1 147 ? -13.602 15.305 -2.859 1 97.44 147 TYR B C 1
ATOM 2350 O O . TYR B 1 147 ? -13.578 14.68 -3.926 1 97.44 147 TYR B O 1
ATOM 2358 N N . ALA B 1 148 ? -13.984 16.562 -2.799 1 94.88 148 ALA B N 1
ATOM 2359 C CA . ALA B 1 148 ? -14.281 17.344 -3.992 1 94.88 148 ALA B CA 1
ATOM 2360 C C . ALA B 1 148 ? -13.008 17.828 -4.672 1 94.88 148 ALA B C 1
ATOM 2362 O O . ALA B 1 148 ? -12.227 18.562 -4.078 1 94.88 148 ALA B O 1
ATOM 2363 N N . PRO B 1 149 ? -12.758 17.359 -5.836 1 90.94 149 PRO B N 1
ATOM 2364 C CA . PRO B 1 149 ? -11.523 17.781 -6.5 1 90.94 149 PRO B CA 1
ATOM 2365 C C . PRO B 1 149 ? -11.547 19.266 -6.883 1 90.94 149 PRO B C 1
ATOM 2367 O O . PRO B 1 149 ? -12.617 19.844 -7.07 1 90.94 149 PRO B O 1
ATOM 2370 N N . ALA B 1 150 ? -10.352 19.75 -6.875 1 85.56 150 ALA B N 1
ATOM 2371 C CA . ALA B 1 150 ? -10.242 21.125 -7.355 1 85.56 150 ALA B CA 1
ATOM 2372 C C . ALA B 1 150 ? -10.68 21.234 -8.812 1 85.56 150 ALA B C 1
ATOM 2374 O O . ALA B 1 150 ? -10.43 20.328 -9.609 1 85.56 150 ALA B O 1
ATOM 2375 N N . PRO B 1 151 ? -11.32 22.328 -9.094 1 79.81 151 PRO B N 1
ATOM 2376 C CA . PRO B 1 151 ? -11.719 22.5 -10.492 1 79.81 151 PRO B CA 1
ATOM 2377 C C . PRO B 1 151 ? -10.531 22.516 -11.453 1 79.81 151 PRO B C 1
ATOM 2379 O O . PRO B 1 151 ? -9.445 22.984 -11.086 1 79.81 151 PRO B O 1
ATOM 2382 N N . VAL B 1 152 ? -10.594 21.672 -12.484 1 68.44 152 VAL B N 1
ATOM 2383 C CA . VAL B 1 152 ? -9.562 21.672 -13.516 1 68.44 152 VAL B CA 1
ATOM 2384 C C . VAL B 1 152 ? -9.695 22.938 -14.375 1 68.44 152 VAL B C 1
ATOM 2386 O O . VAL B 1 152 ? -10.773 23.234 -14.883 1 68.44 152 VAL B O 1
ATOM 2389 N N . GLY B 1 153 ? -8.828 24 -14.102 1 51.06 153 GLY B N 1
ATOM 2390 C CA . GLY B 1 153 ? -8.898 25.156 -14.969 1 51.06 153 GLY B CA 1
ATOM 2391 C C . GLY B 1 153 ? -8.602 24.828 -16.422 1 51.06 153 GLY B C 1
ATOM 2392 O O . GLY B 1 153 ? -7.973 23.812 -16.719 1 51.06 153 GLY B O 1
#

Secondary structure (DSSP, 8-state):
-EEEEE-SSS-HHHHHTS-PPEEEEE--TTS-EEEEE-EEEETTEEEEEEETTT-SHHHHHHH--EEEEEEEEEETTTTEEEEEEEEEEEEEEE--HHHHHHHHHHHH-S-GGGS-HHHHHHHHS--TTEEEEEEEEEEEEEEE----PPP--/-EEEEE-SSS-HHHHHTSSPPEEEEE--TTS-EEEEE-EEEETTEEEEEEETTT-SHHHHHHH--EEEEEEEEEETTTTEEEEEEEEEEEEEEE--HHHHHHHHHHHH-S-GGGS-HHHHHHHHS--TTEEEEEEEEEEEEEEE----PPP--

Radius of gyration: 19.07 Å; Cα contacts (8 Å, |Δi|>4): 720; chains: 2; bounding box: 42×54×49 Å

Nearest PDB structures (foldseek):
  3ec6-assembly1_A-2  TM=7.624E-01  e=1.192E-07  Bacillus anthracis
  6rk0-assembly1_B  TM=7.255E-01  e=6.600E-07  Azotobacter vinelandii DJ
  2hq9-assembly1_B  TM=7.100E-01  e=6.600E-07  Mesorhizobium loti
  4ybn-assembly1_B  TM=6.999E-01  e=5.523E-06  Mycolicibacterium smegmatis MC2 155
  5jv4-assembly2_E  TM=6.168E-01  e=3.654E-06  Mycolicibacterium smegmatis

Foldseek 3Di:
DAEPAAPDPDDPLVVQQAFFWKWKWFDDPVGIDIDIFQWHDDPQKIKTKDFVVPDPVQVRLVVPFWMKMKTWDDDQQAQWTKMKIFTFGKHKFADDLVRLLVRVCNNQNDDLVPGDCVSSVCSVDPDPRIIMMMTHGDYMYIDTPGDHHDDDD/DAEPAAPDPDDPLVVQQAFFWKWKWFDDPVGIDIDIFQWHDDPQKIKTKDFVVPDPVQVRLVVPFWMKMKTWDDDQQAQWTKIKIFTFGKHKFADDLVRLLVRVCNNQNDDLVPGDCVSSVCSVDNDPRIIMMMTHGDYMYIDTPGDHHDDDD

Organism: Natronomonas pharaonis (strain ATCC 35678 / DSM 2160 / CIP 103997 / JCM 8858 / NBRC 14720 / NCIMB 2260 / Gabara) (NCBI:txid348780)

Sequence (306 aa):
MDVVENTLGASIDAFLSRPLFGHLATHHPDGPRESPVWYLWEDDTAWVLGDSATDTFPARIEQEPACALGVVDFDAERGLVQHVGIRGRGSVEAFNRDRAERLLARYLGADRSGWDRRFADYIADPTETALLVRVEPETVVARDQSYAPAPVGMDVVENTLGASIDAFLSRPLFGHLATHHPDGPRESPVWYLWEDDTAWVLGDSATDTFPARIEQEPACALGVVDFDAERGLVQHVGIRGRGSVEAFNRDRAERLLARYLGADRSGWDRRFADYIADPTETALLVRVEPETVVARDQSYAPAPVG

pLDDT: mean 96.77, std 5.04, range [50.91, 99.0]

Solvent-accessible surface area (backbone atoms only — not comparable to full-atom values): 15926 Å² total; per-residue (Å²): 109,44,74,77,42,70,60,44,98,60,55,68,66,64,58,56,60,46,75,51,58,32,37,39,12,30,46,43,95,88,29,20,38,55,43,83,37,59,58,31,60,53,94,83,26,41,37,29,77,44,33,64,84,82,41,65,63,55,62,30,25,68,75,39,30,35,20,12,40,30,35,63,49,74,37,58,84,68,18,42,32,35,37,38,38,33,37,30,40,36,42,74,40,76,60,48,66,70,60,50,49,54,33,49,27,59,54,50,40,83,59,61,90,42,37,37,61,76,56,45,47,40,69,76,57,59,60,94,46,40,28,28,35,39,37,43,46,45,38,32,41,30,43,56,68,51,50,59,42,35,76,84,127,108,44,74,77,42,72,61,44,98,59,55,68,67,65,59,55,59,47,76,54,57,33,38,38,12,31,44,44,96,89,30,21,38,54,42,83,38,62,57,30,58,53,95,80,27,39,36,30,78,44,33,63,84,81,39,64,62,57,62,29,26,68,74,38,30,37,20,11,40,32,34,61,50,74,38,59,84,68,19,42,33,35,38,40,38,32,36,31,38,36,41,75,39,76,58,47,66,70,61,51,50,55,34,49,26,58,54,52,40,83,57,59,88,41,39,37,60,75,57,46,46,38,70,77,57,58,59,94,47,40,27,28,33,38,38,44,46,46,39,32,42,30,44,53,68,51,50,58,42,32,76,84,127

InterPro domains:
  IPR011576 Pyridoxamine 5'-phosphate oxidase, N-terminal [PF01243] (11-136)
  IPR012349 FMN-binding split barrel [G3DSA:2.30.110.10] (7-143)